Protein AF-A0A4V1T502-F1 (afdb_monomer)

Secondary structure (DSSP, 8-state):
--TTHHHHHH-HHHHHHHHHHHHHHHHHHHHHHHHHHHHHHTS-HHHHHHHHHHHHHHHHHHHHHHHHHHHHHHHT-S-S---S--BTTB-----HHHHHHHHHHHHHHHHHHHHHHHHH------------HHHHHHHHHHHHHHHHHHHHHHHHHHHHHHHHHH-S-HHHHHHHHHHHHHHHHHHHHHHHHHHHH-HHHHHHHHHHHHHHH-

Mean predicted aligned error: 13.51 Å

Sequence (214 aa):
MFEGIAPLLTDPAAWAALITLVIMEVVLGIDNLIFISILSNKLPPEHRQRTRRIGIGLALFMRLGLLATIGWIIGLTVPVFDLGLSGAGWETSFSWRDLILIAGGLFLVWKATKEIHHTVDTTPSTELLEKNKKDVVINNVGAAIFQIILLDLVFSIDSILTAVGMTDHVPIMMVAVVFAVLCMLLAADPLANFIEKNPTVVMLALGFLLMIGT

Solvent-accessible surface area (backbone atoms only — not comparable to full-atom values): 12157 Å² total; per-residue (Å²): 138,73,89,63,52,72,66,45,77,74,35,70,65,51,52,52,50,32,53,50,45,24,52,50,47,38,62,65,41,46,60,55,53,50,51,40,33,58,52,23,64,76,43,61,80,91,47,22,66,57,50,37,53,51,39,54,52,53,41,48,54,49,47,52,50,51,49,51,51,49,45,52,40,61,72,38,72,61,72,78,44,81,80,85,66,82,53,102,88,52,78,73,65,61,34,52,44,58,57,48,50,51,50,50,52,50,48,51,51,51,50,52,51,50,54,50,50,63,69,66,66,64,74,82,83,81,70,88,74,92,78,64,83,63,62,66,50,52,57,50,52,55,51,42,45,52,51,42,48,56,52,40,55,61,52,44,53,57,55,50,53,52,47,56,74,73,46,89,51,55,71,49,53,53,54,19,52,53,52,22,50,52,52,45,62,70,44,46,64,63,50,34,55,48,43,73,75,36,60,69,58,52,54,53,53,54,50,52,50,53,60,74,74,105

Structure (mmCIF, N/CA/C/O backbone):
data_AF-A0A4V1T502-F1
#
_entry.id   AF-A0A4V1T502-F1
#
loop_
_atom_site.group_PDB
_atom_site.id
_atom_site.type_symbol
_atom_site.label_atom_id
_atom_site.label_alt_id
_atom_site.label_comp_id
_atom_site.label_asym_id
_atom_site.label_entity_id
_atom_site.label_seq_id
_atom_site.pdbx_PDB_ins_code
_atom_site.Cartn_x
_atom_site.Cartn_y
_atom_site.Cartn_z
_atom_site.occupancy
_atom_site.B_iso_or_equiv
_atom_site.auth_seq_id
_atom_site.auth_comp_id
_atom_site.auth_asym_id
_atom_site.auth_atom_id
_atom_site.pdbx_PDB_model_num
ATOM 1 N N . MET A 1 1 ? 2.917 -0.353 -23.797 1.00 48.34 1 MET A N 1
ATOM 2 C CA . MET A 1 1 ? 2.698 -0.731 -22.378 1.00 48.34 1 MET A CA 1
ATOM 3 C C . MET A 1 1 ? 2.472 -2.235 -22.187 1.00 48.34 1 MET A C 1
ATOM 5 O O . MET A 1 1 ? 2.992 -2.768 -21.222 1.00 48.34 1 MET A O 1
ATOM 9 N N . PHE A 1 2 ? 1.764 -2.931 -23.093 1.00 51.38 2 PHE A N 1
ATOM 10 C CA . PHE A 1 2 ? 1.444 -4.367 -22.950 1.00 51.38 2 PHE A CA 1
ATOM 11 C C . PHE A 1 2 ? 2.114 -5.303 -23.983 1.00 51.38 2 PHE A C 1
ATOM 13 O O . PHE A 1 2 ? 1.940 -6.514 -23.907 1.00 51.38 2 PHE A O 1
ATOM 20 N N . GLU A 1 3 ? 2.912 -4.785 -24.924 1.00 49.19 3 GLU A N 1
ATOM 21 C CA . GLU A 1 3 ? 3.542 -5.600 -25.987 1.00 49.19 3 GLU A CA 1
ATOM 22 C C . GLU A 1 3 ? 4.751 -6.441 -25.520 1.00 49.19 3 GLU A C 1
ATOM 24 O O . GLU A 1 3 ? 5.278 -7.238 -26.287 1.00 49.19 3 GLU A O 1
ATOM 29 N N . GLY A 1 4 ? 5.167 -6.323 -24.252 1.00 58.00 4 GLY A N 1
ATOM 30 C CA . GLY A 1 4 ? 6.305 -7.055 -23.675 1.00 58.00 4 GLY A CA 1
ATOM 31 C C . GLY A 1 4 ? 5.941 -8.174 -22.693 1.00 58.00 4 GLY A C 1
ATOM 32 O O . GLY A 1 4 ? 6.832 -8.728 -22.065 1.00 58.00 4 GLY A O 1
ATOM 33 N N . ILE A 1 5 ? 4.661 -8.517 -22.509 1.00 63.09 5 ILE A N 1
ATOM 34 C CA . ILE A 1 5 ? 4.264 -9.486 -21.464 1.00 63.09 5 ILE A CA 1
ATOM 35 C C . ILE A 1 5 ? 4.651 -10.920 -21.852 1.00 63.09 5 ILE A C 1
ATOM 37 O O . ILE A 1 5 ? 5.087 -11.693 -21.006 1.00 63.09 5 ILE A O 1
ATOM 41 N N . ALA A 1 6 ? 4.520 -11.275 -23.133 1.00 64.62 6 ALA A N 1
ATOM 42 C CA . ALA A 1 6 ? 4.823 -12.618 -23.626 1.00 64.62 6 ALA A CA 1
ATOM 43 C C . ALA A 1 6 ? 6.269 -13.080 -23.334 1.00 64.62 6 ALA A C 1
ATOM 45 O O . ALA A 1 6 ? 6.414 -14.181 -22.804 1.00 64.62 6 ALA A O 1
ATOM 46 N N . PRO A 1 7 ? 7.327 -12.277 -23.587 1.00 66.69 7 PRO A N 1
ATOM 47 C CA . PRO A 1 7 ? 8.690 -12.672 -23.225 1.00 66.69 7 PRO A CA 1
ATOM 48 C C . PRO A 1 7 ? 8.924 -12.733 -21.706 1.00 66.69 7 PRO A C 1
ATOM 50 O O . PRO A 1 7 ? 9.681 -13.591 -21.253 1.00 66.69 7 PRO A O 1
ATOM 53 N N . LEU A 1 8 ? 8.237 -11.903 -20.907 1.00 66.88 8 LEU A N 1
ATOM 54 C CA . LEU A 1 8 ? 8.342 -11.930 -19.439 1.00 66.88 8 LEU A CA 1
ATOM 55 C C . LEU A 1 8 ? 7.786 -13.221 -18.829 1.00 66.88 8 LEU A C 1
ATOM 57 O O . LEU A 1 8 ? 8.306 -13.703 -17.829 1.00 66.88 8 LEU A O 1
ATOM 61 N N . LEU A 1 9 ? 6.754 -13.815 -19.434 1.00 70.56 9 LEU A N 1
ATOM 62 C CA . LEU A 1 9 ? 6.184 -15.080 -18.955 1.00 70.56 9 LEU A CA 1
ATOM 63 C C . LEU A 1 9 ? 7.151 -16.260 -19.105 1.00 70.56 9 LEU A C 1
ATOM 65 O O . LEU A 1 9 ? 7.036 -17.238 -18.368 1.00 70.56 9 LEU A O 1
ATOM 69 N N . THR A 1 10 ? 8.095 -16.168 -20.040 1.00 78.12 10 THR A N 1
ATOM 70 C CA . THR A 1 10 ? 9.106 -17.199 -20.301 1.00 78.12 10 THR A CA 1
ATOM 71 C C . THR A 1 10 ? 10.440 -16.954 -19.599 1.00 78.12 10 THR A C 1
ATOM 73 O O . THR A 1 10 ? 11.288 -17.841 -19.626 1.00 78.12 10 THR A O 1
ATOM 76 N N . ASP A 1 11 ? 10.634 -15.790 -18.970 1.00 81.62 11 ASP A N 1
ATOM 77 C CA . ASP A 1 11 ? 11.881 -15.427 -18.293 1.00 81.62 11 ASP A CA 1
ATOM 78 C C . ASP A 1 11 ? 11.865 -15.847 -16.806 1.00 81.62 11 ASP A C 1
ATOM 80 O O . ASP A 1 11 ? 11.092 -15.295 -16.016 1.00 81.62 11 ASP A O 1
ATOM 84 N N . PRO A 1 12 ? 12.731 -16.784 -16.371 1.00 84.44 12 PRO A N 1
ATOM 85 C CA . PRO A 1 12 ? 12.841 -17.169 -14.965 1.00 84.44 12 PRO A CA 1
ATOM 86 C C . PRO A 1 12 ? 13.170 -15.999 -14.023 1.00 84.44 12 PRO A C 1
ATOM 88 O O . PRO A 1 12 ? 12.746 -16.014 -12.865 1.00 84.44 12 PRO A O 1
ATOM 91 N N . ALA A 1 13 ? 13.894 -14.978 -14.497 1.00 83.88 13 ALA A N 1
ATOM 92 C CA . ALA A 1 13 ? 14.239 -13.811 -13.687 1.00 83.88 13 ALA A CA 1
ATOM 93 C C . ALA A 1 13 ? 13.008 -12.946 -13.377 1.00 83.88 13 ALA A C 1
ATOM 95 O O . ALA A 1 13 ? 12.857 -12.474 -12.249 1.00 83.88 13 ALA A O 1
ATOM 96 N N . ALA A 1 14 ? 12.081 -12.807 -14.330 1.00 82.75 14 ALA A N 1
ATOM 97 C CA . ALA A 1 14 ? 10.822 -12.093 -14.132 1.00 82.75 14 ALA A CA 1
ATOM 98 C C . ALA A 1 14 ? 9.937 -12.766 -13.068 1.00 82.75 14 ALA A C 1
ATOM 100 O O . ALA A 1 14 ? 9.345 -12.086 -12.230 1.00 82.75 14 ALA A O 1
ATOM 101 N N . TRP A 1 15 ? 9.896 -14.102 -13.042 1.00 86.75 15 TRP A N 1
ATOM 102 C CA . TRP A 1 15 ? 9.184 -14.858 -12.008 1.00 86.75 15 TRP A CA 1
ATOM 103 C C . TRP A 1 15 ? 9.837 -14.729 -10.629 1.00 86.75 15 TRP A C 1
ATOM 105 O O . TRP A 1 15 ? 9.133 -14.560 -9.634 1.00 86.75 15 TRP A O 1
ATOM 115 N N . ALA A 1 16 ? 11.170 -14.761 -10.556 1.00 88.00 16 ALA A N 1
ATOM 116 C CA . ALA A 1 16 ? 11.892 -14.535 -9.305 1.00 88.00 16 ALA A CA 1
ATOM 117 C C . ALA A 1 16 ? 11.652 -13.116 -8.759 1.00 88.00 16 ALA A C 1
ATOM 119 O O . ALA A 1 16 ? 11.376 -12.954 -7.567 1.00 88.00 16 ALA A O 1
ATOM 120 N N . ALA A 1 17 ? 11.684 -12.102 -9.630 1.00 86.44 17 ALA A N 1
ATOM 121 C CA . ALA A 1 17 ? 11.356 -10.724 -9.277 1.00 86.44 17 ALA A CA 1
ATOM 122 C C . ALA A 1 17 ? 9.903 -10.602 -8.799 1.00 86.44 17 ALA A C 1
ATOM 124 O O . ALA A 1 17 ? 9.662 -10.014 -7.750 1.00 86.44 17 ALA A O 1
ATOM 125 N N . LEU A 1 18 ? 8.946 -11.219 -9.502 1.00 89.56 18 LEU A N 1
ATOM 126 C CA . LEU A 1 18 ? 7.537 -11.230 -9.105 1.00 89.56 18 LEU A CA 1
ATOM 127 C C . LEU A 1 18 ? 7.344 -11.832 -7.709 1.00 89.56 18 LEU A C 1
ATOM 129 O O . LEU A 1 18 ? 6.691 -11.225 -6.869 1.00 89.56 18 LEU A O 1
ATOM 133 N N . ILE A 1 19 ? 7.916 -13.011 -7.451 1.00 91.06 19 ILE A N 1
ATOM 134 C CA . ILE A 1 19 ? 7.808 -13.681 -6.148 1.00 91.06 19 ILE A CA 1
ATOM 135 C C . ILE A 1 19 ? 8.424 -12.814 -5.049 1.00 91.06 19 ILE A C 1
ATOM 137 O O . ILE A 1 19 ? 7.809 -12.626 -4.001 1.00 91.06 19 ILE A O 1
ATOM 141 N N . THR A 1 20 ? 9.609 -12.256 -5.295 1.00 90.62 20 THR A N 1
ATOM 142 C CA . THR A 1 20 ? 10.296 -11.382 -4.334 1.00 90.62 20 THR A CA 1
ATOM 143 C C . THR A 1 20 ? 9.464 -10.138 -4.036 1.00 90.62 20 THR A C 1
ATOM 145 O O . THR A 1 20 ? 9.269 -9.800 -2.872 1.00 90.62 20 THR A O 1
ATOM 148 N N . LEU A 1 21 ? 8.898 -9.506 -5.066 1.00 90.75 21 LEU A N 1
ATOM 149 C CA . LEU A 1 21 ? 8.022 -8.347 -4.923 1.00 90.75 21 LEU A CA 1
ATOM 150 C C . LEU A 1 21 ? 6.750 -8.684 -4.156 1.00 90.75 21 LEU A C 1
ATOM 152 O O . LEU A 1 21 ? 6.377 -7.939 -3.263 1.00 90.75 21 LEU A O 1
ATOM 156 N N . VAL A 1 22 ? 6.107 -9.815 -4.451 1.00 91.25 22 VAL A N 1
ATOM 157 C CA . VAL A 1 22 ? 4.928 -10.272 -3.704 1.00 91.25 22 VAL A CA 1
ATOM 158 C C . VAL A 1 22 ? 5.269 -10.463 -2.230 1.00 91.25 22 VAL A C 1
ATOM 160 O O . VAL A 1 22 ? 4.518 -10.011 -1.371 1.00 91.25 22 VAL A O 1
ATOM 163 N N . ILE A 1 23 ? 6.394 -11.113 -1.923 1.00 91.56 23 ILE A N 1
ATOM 164 C CA . ILE A 1 23 ? 6.830 -11.318 -0.539 1.00 91.56 23 ILE A CA 1
ATOM 165 C C . ILE A 1 23 ? 7.079 -9.969 0.139 1.00 91.56 23 ILE A C 1
ATOM 167 O O . ILE A 1 23 ? 6.554 -9.745 1.226 1.00 91.56 23 ILE A O 1
ATOM 171 N N . MET A 1 24 ? 7.822 -9.064 -0.501 1.00 90.50 24 MET A N 1
ATOM 172 C CA . MET A 1 24 ? 8.124 -7.744 0.055 1.00 90.50 24 MET A CA 1
ATOM 173 C C . MET A 1 24 ? 6.863 -6.905 0.265 1.00 90.50 24 MET A C 1
ATOM 175 O O . MET A 1 24 ? 6.684 -6.343 1.338 1.00 90.50 24 MET A O 1
ATOM 179 N N . GLU A 1 25 ? 5.948 -6.878 -0.701 1.00 89.00 25 GLU A N 1
ATOM 180 C CA . GLU A 1 25 ? 4.665 -6.175 -0.591 1.00 89.00 25 GLU A CA 1
ATOM 181 C C . GLU A 1 25 ? 3.775 -6.755 0.509 1.00 89.00 25 GLU A C 1
ATOM 183 O O . GLU A 1 25 ? 3.091 -6.007 1.204 1.00 89.00 25 GLU A O 1
ATOM 188 N N . VAL A 1 26 ? 3.779 -8.077 0.707 1.00 88.56 26 VAL A N 1
ATOM 189 C CA . VAL A 1 26 ? 3.049 -8.701 1.818 1.00 88.56 26 VAL A CA 1
ATOM 190 C C . VAL A 1 26 ? 3.696 -8.342 3.152 1.00 88.56 26 VAL A C 1
ATOM 192 O O . VAL A 1 26 ? 2.979 -7.953 4.067 1.00 88.56 26 VAL A O 1
ATOM 195 N N . VAL A 1 27 ? 5.024 -8.439 3.272 1.00 86.38 27 VAL A N 1
ATOM 196 C CA . VAL A 1 27 ? 5.755 -8.125 4.511 1.00 86.38 27 VAL A CA 1
ATOM 197 C C . VAL A 1 27 ? 5.563 -6.659 4.899 1.00 86.38 27 VAL A C 1
ATOM 199 O O . VAL A 1 27 ? 5.131 -6.387 6.014 1.00 86.38 27 VAL A O 1
ATOM 202 N N . LEU A 1 28 ? 5.796 -5.731 3.968 1.00 83.44 28 LEU A N 1
ATOM 203 C CA . LEU A 1 28 ? 5.593 -4.291 4.170 1.00 83.44 28 LEU A CA 1
ATOM 204 C C . LEU A 1 28 ? 4.100 -3.934 4.309 1.00 83.44 28 LEU A C 1
ATOM 206 O O . LEU A 1 28 ? 3.727 -2.974 4.978 1.00 83.44 28 LEU A O 1
ATOM 210 N N . GLY A 1 29 ? 3.210 -4.717 3.696 1.00 82.62 29 GLY A N 1
ATOM 211 C CA . GLY A 1 29 ? 1.761 -4.529 3.758 1.00 82.62 29 GLY A CA 1
ATOM 212 C C . GLY A 1 29 ? 1.122 -4.942 5.086 1.00 82.62 29 GLY A C 1
ATOM 213 O O . GLY A 1 29 ? 0.005 -4.504 5.380 1.00 82.62 29 GLY A O 1
ATOM 214 N N . ILE A 1 30 ? 1.808 -5.740 5.914 1.00 83.50 30 ILE A N 1
ATOM 215 C CA . ILE A 1 30 ? 1.303 -6.144 7.236 1.00 83.50 30 ILE A CA 1
ATOM 216 C C . ILE A 1 30 ? 1.067 -4.923 8.125 1.00 83.50 30 ILE A C 1
ATOM 218 O O . ILE A 1 30 ? 0.029 -4.863 8.786 1.00 83.50 30 ILE A O 1
ATOM 222 N N . ASP A 1 31 ? 1.958 -3.932 8.098 1.00 80.19 31 ASP A N 1
ATOM 223 C CA . ASP A 1 31 ? 1.820 -2.723 8.916 1.00 80.19 31 ASP A CA 1
ATOM 224 C C . ASP A 1 31 ? 0.534 -1.974 8.566 1.00 80.19 31 ASP A C 1
ATOM 226 O O . ASP A 1 31 ? -0.287 -1.675 9.437 1.00 80.19 31 ASP A O 1
ATOM 230 N N . ASN A 1 32 ? 0.274 -1.792 7.271 1.00 82.62 32 ASN A N 1
ATOM 231 C CA . ASN A 1 32 ? -0.964 -1.199 6.777 1.00 82.62 32 ASN A CA 1
ATOM 232 C C . ASN A 1 32 ? -2.210 -1.988 7.229 1.00 82.62 32 ASN A C 1
ATOM 234 O O . ASN A 1 32 ? -3.201 -1.411 7.686 1.00 82.62 32 ASN A O 1
ATOM 238 N N . LEU A 1 33 ? -2.155 -3.323 7.179 1.00 84.69 33 LEU A N 1
ATOM 239 C CA . LEU A 1 33 ? -3.252 -4.180 7.633 1.00 84.69 33 LEU A CA 1
ATOM 240 C C . LEU A 1 33 ? -3.486 -4.079 9.150 1.00 84.69 33 LEU A C 1
ATOM 242 O O . LEU A 1 33 ? -4.640 -4.122 9.597 1.00 84.69 33 LEU A O 1
ATOM 246 N N . ILE A 1 34 ? -2.423 -3.914 9.944 1.00 85.19 34 ILE A N 1
ATOM 247 C CA . ILE A 1 34 ? -2.507 -3.663 11.386 1.00 85.19 34 ILE A CA 1
ATOM 248 C C . ILE A 1 34 ? -3.235 -2.337 11.642 1.00 85.19 34 ILE A C 1
ATOM 250 O O . ILE A 1 34 ? -4.175 -2.323 12.438 1.00 85.19 34 ILE A O 1
ATOM 254 N N . PHE A 1 35 ? -2.908 -1.254 10.926 1.00 82.75 35 PHE A N 1
ATOM 255 C CA . PHE A 1 35 ? -3.606 0.036 11.069 1.00 82.75 35 PHE A CA 1
ATOM 256 C C . PHE A 1 35 ? -5.081 -0.042 10.707 1.00 82.75 35 PHE A C 1
ATOM 258 O O . PHE A 1 35 ? -5.936 0.397 11.485 1.00 82.75 35 PHE A O 1
ATOM 265 N N . ILE A 1 36 ? -5.395 -0.670 9.575 1.00 85.38 36 ILE A N 1
ATOM 266 C CA . ILE A 1 36 ? -6.778 -0.915 9.159 1.00 85.38 36 ILE A CA 1
ATOM 267 C C . ILE A 1 36 ? -7.526 -1.701 10.239 1.00 85.38 36 ILE A C 1
ATOM 269 O O . ILE A 1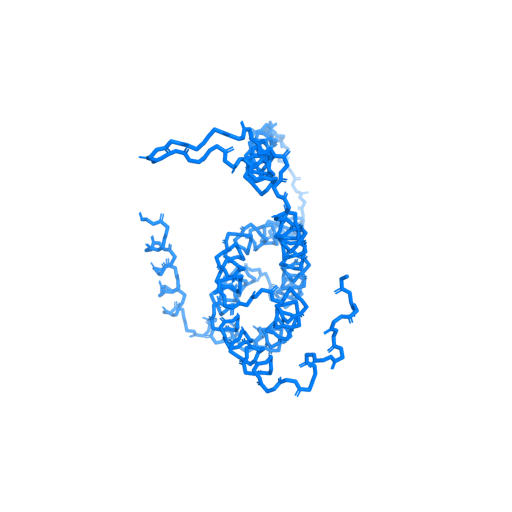 36 ? -8.674 -1.387 10.567 1.00 85.38 36 ILE A O 1
ATOM 273 N N . SER A 1 37 ? -6.884 -2.705 10.834 1.00 83.19 37 SER A N 1
ATOM 274 C CA . SER A 1 37 ? -7.473 -3.530 11.889 1.00 83.19 37 SER A CA 1
ATOM 275 C C . SER A 1 37 ? -7.684 -2.752 13.190 1.00 83.19 37 SER A C 1
ATOM 277 O O . SER A 1 37 ? -8.758 -2.847 13.779 1.00 83.19 37 SER A O 1
ATOM 279 N N . ILE A 1 38 ? -6.725 -1.923 13.610 1.00 81.75 38 ILE A N 1
ATOM 280 C CA . ILE A 1 38 ? -6.843 -1.071 14.803 1.00 81.75 38 ILE A CA 1
ATOM 281 C C . ILE A 1 38 ? -7.989 -0.068 14.638 1.00 81.75 38 ILE A C 1
ATOM 283 O O . ILE A 1 38 ? -8.837 0.048 15.523 1.00 81.75 38 ILE A O 1
ATOM 287 N N . LEU A 1 39 ? -8.037 0.647 13.511 1.00 81.75 39 LEU A N 1
ATOM 288 C CA . LEU A 1 39 ? -9.059 1.662 13.250 1.00 81.75 39 LEU A CA 1
ATOM 289 C C . LEU A 1 39 ? -10.447 1.039 13.089 1.00 81.75 39 LEU A C 1
ATOM 291 O O . LEU A 1 39 ? -11.411 1.522 13.682 1.00 81.75 39 LEU A O 1
ATOM 295 N N . SER A 1 40 ? -10.552 -0.077 12.363 1.00 83.06 40 SER A N 1
ATOM 296 C CA . SER A 1 40 ? -11.827 -0.786 12.219 1.00 83.06 40 SER A CA 1
ATOM 297 C C . SER A 1 40 ? -12.319 -1.387 13.538 1.00 83.06 40 SER A C 1
ATOM 299 O O . SER A 1 40 ? -13.520 -1.352 13.785 1.00 83.06 40 SER A O 1
ATOM 301 N N . ASN A 1 41 ? -11.440 -1.858 14.430 1.00 82.81 41 ASN A N 1
ATOM 302 C CA . ASN A 1 41 ? -11.835 -2.422 15.729 1.00 82.81 41 ASN A CA 1
ATOM 303 C C . ASN A 1 41 ? -12.392 -1.378 16.717 1.00 82.81 41 ASN A C 1
ATOM 305 O O . ASN A 1 41 ? -13.124 -1.743 17.639 1.00 82.81 41 ASN A O 1
ATOM 309 N N . LYS A 1 42 ? -12.131 -0.081 16.498 1.00 77.38 42 LYS A N 1
ATOM 310 C CA . LYS A 1 42 ? -12.764 1.016 17.256 1.00 77.38 42 LYS A CA 1
ATOM 311 C C . LYS A 1 42 ? -14.237 1.235 16.888 1.00 77.38 42 LYS A C 1
ATOM 313 O O . LYS A 1 42 ? -14.946 1.932 17.610 1.00 77.38 42 LYS A O 1
ATOM 318 N N . LEU A 1 43 ? -14.709 0.647 15.787 1.00 78.50 43 LEU A N 1
ATOM 319 C CA . LEU A 1 43 ? -16.099 0.745 15.345 1.00 78.50 43 LEU A CA 1
ATOM 320 C C . LEU A 1 43 ? -16.986 -0.322 16.008 1.00 78.50 43 LEU A C 1
ATOM 322 O O . LEU A 1 43 ? -16.482 -1.361 16.453 1.00 78.50 43 LEU A O 1
ATOM 326 N N . PRO A 1 44 ? -18.318 -0.113 16.040 1.00 77.31 44 PRO A N 1
ATOM 327 C CA . PRO A 1 44 ? -19.260 -1.138 16.478 1.00 77.31 44 PRO A CA 1
ATOM 328 C C . PRO A 1 44 ? -19.071 -2.452 15.698 1.00 77.31 44 PRO A C 1
ATOM 330 O O . PRO A 1 44 ? -18.796 -2.398 14.494 1.00 77.31 44 PRO A O 1
ATOM 333 N N . PRO A 1 45 ? -19.242 -3.625 16.343 1.00 79.25 45 PRO A N 1
ATOM 334 C CA . PRO A 1 45 ? -18.939 -4.941 15.763 1.00 79.25 45 PRO A CA 1
ATOM 335 C C . PRO A 1 45 ? -19.625 -5.190 14.411 1.00 79.25 45 PRO A C 1
ATOM 337 O O . PRO A 1 45 ? -19.035 -5.800 13.523 1.00 79.25 45 PRO A O 1
ATOM 340 N N . GLU A 1 46 ? -20.821 -4.635 14.217 1.00 83.19 46 GLU A N 1
ATOM 341 C CA . GLU A 1 46 ? -21.612 -4.734 12.984 1.00 83.19 46 GLU A CA 1
ATOM 342 C C . GLU A 1 46 ? -20.947 -4.073 11.760 1.00 83.19 46 GLU A C 1
ATOM 344 O O . GLU A 1 46 ? -21.217 -4.454 10.619 1.00 83.19 46 GLU A O 1
ATOM 349 N N . HIS A 1 47 ? -20.063 -3.091 11.972 1.00 81.31 47 HIS A N 1
ATOM 350 C CA . HIS A 1 47 ? -19.433 -2.317 10.899 1.00 81.31 47 HIS A CA 1
ATOM 351 C C . HIS A 1 47 ? -17.969 -2.688 10.647 1.00 81.31 47 HIS A C 1
ATOM 353 O O . HIS A 1 47 ? -17.477 -2.447 9.547 1.00 81.31 47 HIS A O 1
ATOM 359 N N . ARG A 1 48 ? -17.281 -3.323 11.605 1.00 83.00 48 ARG A N 1
ATOM 360 C CA . ARG A 1 48 ? -15.825 -3.573 11.545 1.00 83.00 48 ARG A CA 1
ATOM 361 C C . ARG A 1 48 ? -15.388 -4.277 10.260 1.00 83.00 48 ARG A C 1
ATOM 363 O O . ARG A 1 48 ? -14.511 -3.789 9.551 1.00 83.00 48 ARG A O 1
ATOM 370 N N . GLN A 1 49 ? -16.031 -5.401 9.935 1.00 84.19 49 GLN A N 1
ATOM 371 C CA . GLN A 1 49 ? -15.661 -6.219 8.777 1.00 84.19 49 GLN A CA 1
ATOM 372 C C . GLN A 1 49 ? -15.918 -5.491 7.453 1.00 84.19 49 GLN A C 1
ATOM 374 O O . GLN A 1 49 ? -15.084 -5.537 6.548 1.00 84.19 49 GLN A O 1
ATOM 379 N N . ARG A 1 50 ? -17.054 -4.787 7.339 1.00 84.38 50 ARG A N 1
ATOM 380 C CA . ARG A 1 50 ? -17.375 -3.997 6.142 1.00 84.38 50 ARG A CA 1
ATOM 381 C C . ARG A 1 50 ? -16.385 -2.853 5.968 1.00 84.38 50 ARG A C 1
ATOM 383 O O . ARG A 1 50 ? -15.828 -2.721 4.885 1.00 84.38 50 ARG A O 1
ATOM 390 N N . THR A 1 51 ? -16.108 -2.095 7.028 1.00 83.50 51 THR A N 1
ATOM 391 C CA . THR A 1 51 ? -15.137 -0.996 6.991 1.00 83.50 51 THR A CA 1
ATOM 392 C C . THR A 1 51 ? -13.751 -1.486 6.595 1.00 83.50 51 THR A C 1
ATOM 394 O O . THR A 1 51 ? -13.110 -0.861 5.760 1.00 83.50 51 THR A O 1
ATOM 397 N N . ARG A 1 52 ? -13.301 -2.629 7.123 1.00 84.50 52 ARG A N 1
ATOM 398 C CA . ARG A 1 52 ? -12.002 -3.216 6.777 1.00 84.50 52 ARG A CA 1
ATOM 399 C C . ARG A 1 52 ? -11.915 -3.617 5.308 1.00 84.50 52 ARG A C 1
ATOM 401 O O . ARG A 1 52 ? -10.965 -3.237 4.637 1.00 84.50 52 ARG A O 1
ATOM 408 N N . ARG A 1 53 ? -12.914 -4.332 4.786 1.00 87.00 53 ARG A N 1
ATOM 409 C CA . ARG A 1 53 ? -12.937 -4.737 3.369 1.00 87.00 53 ARG A CA 1
ATOM 410 C C . ARG A 1 53 ? -13.005 -3.537 2.429 1.00 87.00 53 ARG A C 1
ATOM 412 O O . ARG A 1 53 ? -12.304 -3.523 1.424 1.00 87.00 53 ARG A O 1
ATOM 419 N N . ILE A 1 54 ? -13.813 -2.532 2.771 1.00 86.06 54 ILE A N 1
ATOM 420 C CA . ILE 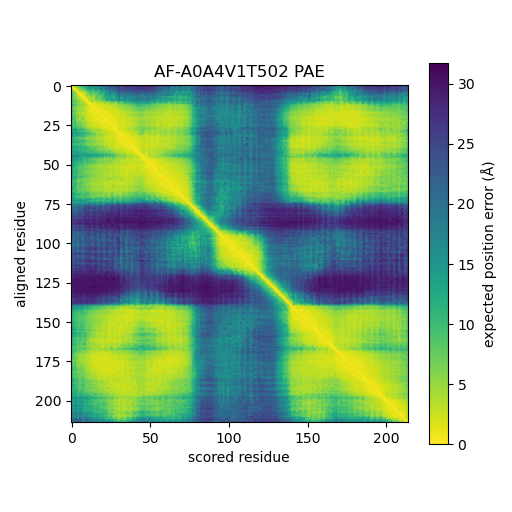A 1 54 ? -13.903 -1.282 2.009 1.00 86.06 54 ILE A CA 1
ATOM 421 C C . ILE A 1 54 ? -12.569 -0.532 2.069 1.00 86.06 54 ILE A C 1
ATOM 423 O O . ILE A 1 54 ? -12.076 -0.111 1.031 1.00 86.06 54 ILE A O 1
ATOM 427 N N . GLY A 1 55 ? -11.958 -0.422 3.250 1.00 84.00 55 GLY A N 1
ATOM 428 C CA . GLY A 1 55 ? -10.657 0.215 3.441 1.00 84.00 55 GLY A CA 1
ATOM 429 C C . GLY A 1 55 ? -9.552 -0.447 2.619 1.00 84.00 55 GLY A C 1
ATOM 430 O O . GLY A 1 55 ? -8.867 0.245 1.880 1.00 84.00 55 GLY A O 1
ATOM 431 N N . ILE A 1 56 ? -9.433 -1.780 2.664 1.00 85.81 56 ILE A N 1
ATOM 432 C CA . ILE A 1 56 ? -8.435 -2.526 1.873 1.00 85.81 56 ILE A CA 1
ATOM 433 C C . ILE A 1 56 ? -8.719 -2.410 0.368 1.00 85.81 56 ILE A C 1
ATOM 435 O O . ILE A 1 56 ? -7.797 -2.254 -0.427 1.00 85.81 56 ILE A O 1
ATOM 439 N N . GLY A 1 57 ? -9.991 -2.457 -0.039 1.00 84.69 57 GLY A N 1
ATOM 440 C CA . GLY A 1 57 ? -10.373 -2.265 -1.438 1.00 84.69 57 GLY A CA 1
ATOM 441 C C . GLY A 1 57 ? -10.016 -0.869 -1.952 1.00 84.69 57 GLY A C 1
ATOM 442 O O . GLY A 1 57 ? -9.425 -0.741 -3.019 1.00 84.69 57 GLY A O 1
ATOM 443 N N . LEU A 1 58 ? -10.320 0.179 -1.184 1.00 81.56 58 LEU A N 1
ATOM 444 C CA . LEU A 1 58 ? -9.952 1.557 -1.524 1.00 81.56 58 LEU A CA 1
ATOM 445 C C . LEU A 1 58 ? -8.430 1.757 -1.523 1.00 81.56 58 LEU A C 1
ATOM 447 O O . LEU A 1 58 ? -7.914 2.403 -2.432 1.00 81.56 58 LEU A O 1
ATOM 451 N N . ALA A 1 59 ? -7.716 1.149 -0.573 1.00 79.69 59 ALA A N 1
ATOM 452 C CA . ALA A 1 59 ? -6.255 1.129 -0.529 1.00 79.69 59 ALA A CA 1
ATOM 453 C C . ALA A 1 59 ? -5.652 0.485 -1.788 1.00 79.69 59 ALA A C 1
ATOM 455 O O . ALA A 1 59 ? -4.723 1.028 -2.378 1.00 79.69 59 ALA A O 1
ATOM 456 N N . LEU A 1 60 ? -6.226 -0.620 -2.285 1.00 82.94 60 LEU A N 1
ATOM 457 C CA . LEU A 1 60 ? -5.802 -1.226 -3.553 1.00 82.94 60 LEU A CA 1
ATOM 458 C C . LEU A 1 60 ? -5.908 -0.241 -4.715 1.00 82.94 60 LEU A C 1
ATOM 460 O O . LEU A 1 60 ? -4.958 -0.081 -5.478 1.00 82.94 60 LEU A O 1
ATOM 464 N N . PHE A 1 61 ? -7.066 0.406 -4.863 1.00 80.50 61 PHE A N 1
ATOM 465 C CA . PHE A 1 61 ? -7.280 1.371 -5.938 1.00 80.50 61 PHE A CA 1
ATOM 466 C C . PHE A 1 61 ? -6.296 2.539 -5.841 1.00 80.50 61 PHE A C 1
ATOM 468 O O . PHE A 1 61 ? -5.748 2.951 -6.862 1.00 80.50 61 PHE A O 1
ATOM 475 N N . MET A 1 62 ? -6.027 3.027 -4.629 1.00 79.31 62 MET A N 1
ATOM 476 C CA . MET A 1 62 ? -5.026 4.066 -4.386 1.00 79.31 62 MET A CA 1
ATOM 477 C C . MET A 1 62 ? -3.618 3.597 -4.756 1.00 79.31 62 MET A C 1
ATOM 479 O O . MET A 1 62 ? -2.943 4.286 -5.517 1.00 79.31 62 MET A O 1
ATOM 483 N N . ARG A 1 63 ? -3.193 2.407 -4.311 1.00 83.94 63 ARG A N 1
ATOM 484 C CA . ARG A 1 63 ? -1.885 1.825 -4.656 1.00 83.94 63 ARG A CA 1
ATOM 485 C C . ARG A 1 63 ? -1.712 1.636 -6.155 1.00 83.94 63 ARG A C 1
ATOM 487 O O . ARG A 1 63 ? -0.688 2.029 -6.700 1.00 83.94 63 ARG A O 1
ATOM 494 N N . LEU A 1 64 ? -2.713 1.082 -6.840 1.00 79.62 64 LEU A N 1
ATOM 495 C CA . LEU A 1 64 ? -2.671 0.913 -8.293 1.00 79.62 64 LEU A CA 1
ATOM 496 C C . LEU A 1 64 ? -2.667 2.260 -9.021 1.00 79.62 64 LEU A C 1
ATOM 498 O O . LEU A 1 64 ? -1.955 2.407 -10.009 1.00 79.62 64 LEU A O 1
ATOM 502 N N . GLY A 1 65 ? -3.409 3.253 -8.526 1.00 77.94 65 GLY A N 1
ATOM 503 C CA . GLY A 1 65 ? -3.391 4.616 -9.056 1.00 77.94 65 GLY A CA 1
ATOM 504 C C . GLY A 1 65 ? -2.026 5.289 -8.898 1.00 77.94 65 GLY A C 1
ATOM 505 O O . GLY A 1 65 ? -1.503 5.854 -9.860 1.00 77.94 65 GLY A O 1
ATOM 506 N N . LEU A 1 66 ? -1.411 5.184 -7.717 1.00 76.75 66 LEU A N 1
ATOM 507 C CA . LEU A 1 66 ? -0.058 5.676 -7.452 1.00 76.75 66 LEU A CA 1
ATOM 508 C C . LEU A 1 66 ? 0.975 4.961 -8.322 1.00 76.75 66 LEU A C 1
ATOM 510 O O . LEU A 1 66 ? 1.782 5.622 -8.968 1.00 76.75 66 LEU A O 1
ATOM 514 N N . LEU A 1 67 ? 0.912 3.632 -8.405 1.00 81.00 67 LEU A N 1
ATOM 515 C CA . LEU A 1 67 ? 1.818 2.829 -9.221 1.00 81.00 67 LEU A CA 1
ATOM 516 C C . LEU A 1 67 ? 1.659 3.129 -10.715 1.00 81.00 67 LEU A C 1
ATOM 518 O O . LEU A 1 67 ? 2.655 3.229 -11.419 1.00 81.00 67 LEU A O 1
ATOM 522 N N . ALA A 1 68 ? 0.434 3.319 -11.209 1.00 70.19 68 ALA A N 1
ATOM 523 C CA . ALA A 1 68 ? 0.192 3.726 -12.590 1.00 70.19 68 ALA A CA 1
ATOM 524 C C . ALA A 1 68 ? 0.730 5.137 -12.864 1.00 70.19 68 ALA A C 1
ATOM 526 O O . ALA A 1 68 ? 1.338 5.368 -13.908 1.00 70.19 68 ALA A O 1
ATOM 527 N N . THR A 1 69 ? 0.563 6.062 -11.914 1.00 69.94 69 THR A N 1
ATOM 528 C CA . THR A 1 69 ? 1.117 7.422 -12.000 1.00 69.94 69 THR A CA 1
ATOM 529 C C . THR A 1 69 ? 2.643 7.376 -12.042 1.00 69.94 69 THR A C 1
ATOM 531 O O . THR A 1 69 ? 3.255 7.982 -12.915 1.00 69.94 69 THR A O 1
ATOM 534 N N . ILE A 1 70 ? 3.266 6.592 -11.162 1.00 71.44 70 ILE A N 1
ATOM 535 C CA . ILE A 1 70 ? 4.719 6.423 -11.093 1.00 71.44 70 ILE A CA 1
ATOM 536 C C . ILE A 1 70 ? 5.250 5.693 -12.330 1.00 71.44 70 ILE A C 1
ATOM 538 O O . ILE A 1 70 ? 6.219 6.141 -12.927 1.00 71.44 70 ILE A O 1
ATOM 542 N N . GLY A 1 71 ? 4.593 4.628 -12.785 1.00 66.56 71 GLY A N 1
ATOM 543 C CA . GLY A 1 71 ? 4.954 3.915 -14.009 1.00 66.56 71 GLY A CA 1
ATOM 544 C C . GLY A 1 71 ? 4.840 4.792 -15.257 1.00 66.56 71 GLY A C 1
ATOM 545 O O . GLY A 1 71 ? 5.672 4.697 -16.158 1.00 66.56 71 GLY A O 1
ATOM 546 N N . TRP A 1 72 ? 3.859 5.699 -15.297 1.00 64.75 72 TRP A N 1
ATOM 547 C CA . TRP A 1 72 ? 3.760 6.705 -16.351 1.00 64.75 72 TRP A CA 1
ATOM 548 C C . TRP A 1 72 ? 4.906 7.725 -16.269 1.00 64.75 72 TRP A C 1
ATOM 550 O O . TRP A 1 72 ? 5.527 8.016 -17.290 1.00 64.75 72 TRP A O 1
ATOM 560 N N . ILE A 1 73 ? 5.250 8.194 -15.064 1.00 61.25 73 ILE A N 1
ATOM 561 C CA . ILE A 1 73 ? 6.384 9.100 -14.810 1.00 61.25 73 ILE A CA 1
ATOM 562 C C . ILE A 1 73 ? 7.730 8.457 -15.189 1.00 61.25 73 ILE A C 1
ATOM 564 O O . ILE A 1 73 ? 8.567 9.105 -15.811 1.00 61.25 73 ILE A O 1
ATOM 568 N N . ILE A 1 74 ? 7.947 7.184 -14.857 1.00 60.94 74 ILE A N 1
ATOM 569 C CA . ILE A 1 74 ? 9.174 6.441 -15.191 1.00 60.94 74 ILE A CA 1
ATOM 570 C C . ILE A 1 74 ? 9.266 6.189 -16.704 1.00 60.94 74 ILE A C 1
ATOM 572 O O . ILE A 1 74 ? 10.354 6.229 -17.276 1.00 60.94 74 ILE A O 1
ATOM 576 N N . GLY A 1 75 ? 8.133 6.007 -17.387 1.00 57.31 75 GLY A N 1
ATOM 577 C CA . GLY A 1 75 ? 8.083 5.935 -18.851 1.00 57.31 75 GLY A CA 1
ATOM 578 C C . GLY A 1 75 ? 8.427 7.255 -19.559 1.00 57.31 75 GLY A C 1
ATOM 579 O O . GLY A 1 75 ? 8.744 7.245 -20.745 1.00 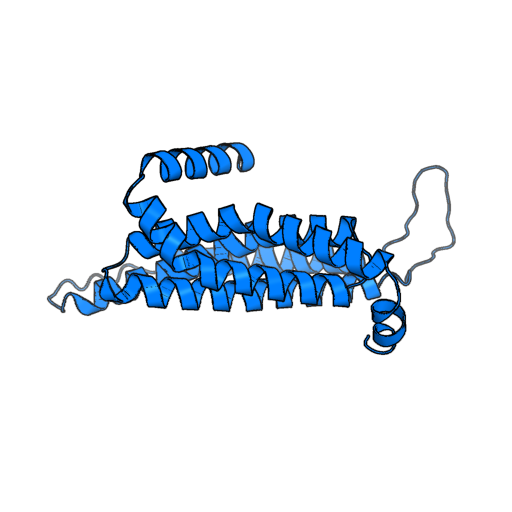57.31 75 GLY A O 1
ATOM 580 N N . LEU A 1 76 ? 8.405 8.383 -18.841 1.00 52.41 76 LEU A N 1
ATOM 581 C CA . LEU A 1 76 ? 8.790 9.718 -19.320 1.00 52.41 76 LEU A CA 1
ATOM 582 C C . LEU A 1 76 ? 10.290 10.017 -19.115 1.00 52.41 76 LEU A C 1
ATOM 584 O O . LEU A 1 76 ? 10.701 11.173 -19.161 1.00 52.41 76 LEU A O 1
ATOM 588 N N . THR A 1 77 ? 11.128 8.989 -18.945 1.00 52.00 77 THR A N 1
ATOM 589 C CA . THR A 1 77 ? 12.603 9.079 -18.861 1.00 52.00 77 THR A CA 1
ATOM 590 C C . THR A 1 77 ? 13.295 9.494 -20.168 1.00 52.00 77 THR A C 1
ATOM 592 O O . THR A 1 77 ? 14.521 9.462 -20.250 1.00 52.00 77 THR A O 1
ATOM 595 N N . VAL A 1 78 ? 12.546 9.947 -21.181 1.00 46.50 78 VAL A N 1
ATOM 596 C CA . VAL A 1 78 ? 13.125 10.637 -22.339 1.00 46.50 78 VAL A CA 1
ATOM 597 C C . VAL A 1 78 ? 13.531 12.053 -21.894 1.00 46.50 78 VAL A C 1
ATOM 599 O O . VAL A 1 78 ? 12.656 12.828 -21.494 1.00 46.50 78 VAL A O 1
ATOM 602 N N . PRO A 1 79 ? 14.829 12.415 -21.927 1.00 44.25 79 PRO A N 1
ATOM 603 C CA . PRO A 1 79 ? 15.278 13.752 -21.551 1.00 44.25 79 PRO A CA 1
ATOM 604 C C . PRO A 1 79 ? 14.680 14.768 -22.527 1.00 44.25 79 PRO A C 1
ATOM 606 O O . PRO A 1 79 ? 14.749 14.574 -23.738 1.00 44.25 79 PRO A O 1
ATOM 609 N N . VAL A 1 80 ? 14.066 15.841 -22.020 1.00 47.06 80 VAL A N 1
ATOM 610 C CA . VAL A 1 80 ? 13.440 16.866 -22.883 1.00 47.06 80 VAL A CA 1
ATOM 611 C C . VAL A 1 80 ? 14.182 18.184 -22.944 1.00 47.06 80 VAL A C 1
ATOM 613 O O . VAL A 1 80 ? 13.964 18.962 -23.868 1.00 47.06 80 VAL A O 1
ATOM 616 N N . PHE A 1 81 ? 15.164 18.371 -22.073 1.00 45.41 81 PHE A N 1
ATOM 617 C CA . PHE A 1 81 ? 16.187 19.384 -22.261 1.00 45.41 81 PHE A CA 1
ATOM 618 C C . PHE A 1 81 ? 17.563 18.732 -22.212 1.00 45.41 81 PHE A C 1
ATOM 620 O O . PHE A 1 81 ? 18.018 18.301 -21.158 1.00 45.41 81 PHE A O 1
ATOM 627 N N . ASP A 1 82 ? 18.218 18.693 -23.369 1.00 44.00 82 ASP A N 1
ATOM 628 C CA . ASP A 1 82 ? 19.669 18.621 -23.464 1.00 44.00 82 ASP A CA 1
ATOM 629 C C . ASP A 1 82 ? 20.137 20.002 -23.937 1.00 44.00 82 ASP A C 1
ATOM 631 O O . ASP A 1 82 ? 20.008 20.358 -25.108 1.00 44.00 82 ASP A O 1
ATOM 635 N N . LEU A 1 83 ? 20.577 20.842 -22.997 1.00 48.31 83 LEU A N 1
ATOM 636 C CA . LEU A 1 83 ? 21.147 22.155 -23.317 1.00 48.31 83 LEU A CA 1
ATOM 637 C C . LEU A 1 83 ? 22.620 22.057 -23.754 1.00 48.31 83 LEU A C 1
ATOM 639 O O . LEU A 1 83 ? 23.255 23.094 -23.935 1.00 48.31 83 LEU A O 1
ATOM 643 N N . GLY A 1 84 ? 23.180 20.851 -23.935 1.00 49.28 84 GLY A N 1
ATOM 644 C CA . GLY A 1 84 ? 24.525 20.642 -24.480 1.00 49.28 84 GLY A CA 1
ATOM 645 C C . GLY A 1 84 ? 25.661 21.257 -23.653 1.00 49.28 84 GLY A C 1
ATOM 646 O O . GLY A 1 84 ? 26.774 21.413 -24.151 1.00 49.28 84 GLY A O 1
ATOM 647 N N . LEU A 1 85 ? 25.396 21.641 -22.402 1.00 56.41 85 LEU A N 1
ATOM 648 C CA . LEU A 1 85 ? 26.359 22.259 -21.494 1.00 56.41 85 LEU A CA 1
ATOM 649 C C . LEU A 1 85 ? 26.664 21.291 -20.350 1.00 56.41 85 LEU A C 1
ATOM 651 O O . LEU A 1 85 ? 26.001 21.302 -19.318 1.00 56.41 85 LEU A O 1
ATOM 655 N N . SER A 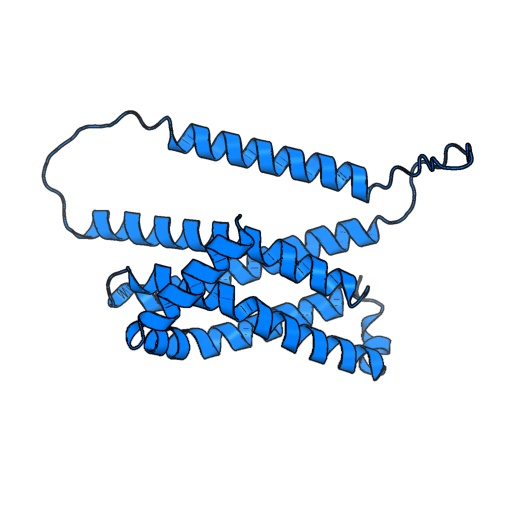1 86 ? 27.687 20.456 -20.541 1.00 50.06 86 SER A N 1
ATOM 656 C CA . SER A 1 86 ? 28.251 19.591 -19.502 1.00 50.06 86 SER A CA 1
ATOM 657 C C . SER A 1 86 ? 29.496 20.243 -18.887 1.00 50.06 86 SER A C 1
ATOM 659 O O . SER A 1 86 ? 30.499 20.442 -19.577 1.00 50.06 86 SER A O 1
ATOM 661 N N . GLY A 1 87 ? 29.451 20.555 -17.590 1.00 50.38 87 GLY A N 1
ATOM 662 C CA . GLY A 1 87 ? 30.595 20.988 -16.782 1.00 50.38 87 GLY A CA 1
ATOM 663 C C . GLY A 1 87 ? 30.713 20.142 -15.510 1.00 50.38 87 GLY A C 1
ATOM 664 O O . GLY A 1 87 ? 29.703 19.677 -14.992 1.00 50.38 87 GLY A O 1
ATOM 665 N N . ALA A 1 88 ? 31.947 19.938 -15.032 1.00 50.97 88 ALA A N 1
ATOM 666 C CA . ALA A 1 88 ? 32.407 18.943 -14.046 1.00 50.97 88 ALA A CA 1
ATOM 667 C C . ALA A 1 88 ? 31.722 18.941 -12.652 1.00 50.97 88 ALA A C 1
ATOM 669 O O . ALA A 1 88 ? 32.373 19.151 -11.630 1.00 50.97 88 ALA A O 1
ATOM 670 N N . GLY A 1 89 ? 30.418 18.666 -12.600 1.00 54.47 89 GLY A N 1
ATOM 671 C CA . GLY A 1 89 ? 29.646 18.492 -11.365 1.00 54.47 89 GLY A CA 1
ATOM 672 C C . GLY A 1 89 ? 28.190 18.958 -11.423 1.00 54.47 89 GLY A C 1
ATOM 673 O O . GLY A 1 89 ? 27.496 18.834 -10.421 1.00 54.47 89 GLY A O 1
ATOM 674 N N . TRP A 1 90 ? 27.722 19.491 -12.557 1.00 46.19 90 TRP A N 1
ATOM 675 C CA . TRP A 1 90 ? 26.338 19.939 -12.720 1.00 46.19 90 TRP A CA 1
ATOM 676 C C . TRP A 1 90 ? 25.816 19.485 -14.083 1.00 46.19 90 TRP A C 1
ATOM 678 O O . TRP A 1 90 ? 26.146 20.078 -15.109 1.00 46.19 90 TRP A O 1
ATOM 688 N N . GLU A 1 91 ? 25.009 18.426 -14.091 1.00 48.34 91 GLU A N 1
ATOM 689 C CA . GLU A 1 91 ? 24.176 18.082 -15.241 1.00 48.34 91 GLU A CA 1
ATOM 690 C C . GLU A 1 91 ? 22.829 18.792 -15.084 1.00 48.34 91 GLU A C 1
ATOM 692 O O . GLU A 1 91 ? 22.054 18.501 -14.177 1.00 48.34 91 GLU A O 1
ATOM 697 N N . THR A 1 92 ? 22.530 19.739 -15.971 1.00 48.88 92 THR A N 1
ATOM 698 C CA . THR A 1 92 ? 21.201 20.353 -16.117 1.00 48.88 92 THR A CA 1
ATOM 699 C C . THR A 1 92 ? 20.256 19.438 -16.906 1.00 48.88 92 THR A C 1
ATOM 701 O O . THR A 1 92 ? 19.528 19.894 -17.786 1.00 48.88 92 THR A O 1
ATOM 704 N N . SER A 1 93 ? 20.241 18.135 -16.603 1.00 50.22 93 SER A N 1
ATOM 705 C CA . SER A 1 93 ? 19.255 17.203 -17.156 1.00 50.22 93 SER A CA 1
ATOM 706 C C . SER A 1 93 ? 17.970 17.291 -16.330 1.00 50.22 93 SER A C 1
ATOM 708 O O . SER A 1 93 ? 17.689 16.487 -15.448 1.00 50.22 93 SER A O 1
ATOM 710 N N . PHE A 1 94 ? 17.171 18.329 -16.586 1.00 52.53 94 PHE A N 1
ATOM 711 C CA . PHE A 1 94 ? 15.846 18.424 -15.977 1.00 52.53 94 PHE A CA 1
ATOM 712 C C . PHE A 1 94 ? 14.938 17.396 -16.658 1.00 52.53 94 PHE A C 1
ATOM 714 O O . PHE A 1 94 ? 14.446 17.608 -17.770 1.00 52.53 94 PHE A O 1
ATOM 721 N N . SER A 1 95 ? 14.769 16.240 -16.018 1.00 58.84 95 SER A N 1
ATOM 722 C CA . SER A 1 95 ? 13.877 15.204 -16.520 1.00 58.84 95 SER A CA 1
ATOM 723 C C . SER A 1 95 ? 12.427 15.631 -16.304 1.00 58.84 95 SER A C 1
ATOM 725 O O . SER A 1 95 ? 12.095 16.303 -15.322 1.00 58.84 95 SER A O 1
ATOM 727 N N . TRP A 1 96 ? 11.518 15.189 -17.176 1.00 53.75 96 TRP A N 1
ATOM 728 C CA . TRP A 1 96 ? 10.081 15.315 -16.914 1.00 53.75 96 TRP A CA 1
ATOM 729 C C . TRP A 1 96 ? 9.686 14.693 -15.576 1.00 53.75 96 TRP A C 1
ATOM 731 O O . TRP A 1 96 ? 8.754 15.181 -14.941 1.00 53.75 96 TRP A O 1
ATOM 741 N N . ARG A 1 97 ? 10.428 13.677 -15.113 1.00 52.28 97 ARG A N 1
ATOM 742 C CA . ARG A 1 97 ? 10.299 13.117 -13.766 1.00 52.28 97 ARG A CA 1
ATOM 743 C C . ARG A 1 97 ? 10.396 14.198 -12.695 1.00 52.28 97 ARG A C 1
ATOM 745 O O . ARG A 1 97 ? 9.539 14.257 -11.823 1.00 52.28 97 ARG A O 1
ATOM 752 N N . ASP A 1 98 ? 11.403 15.058 -12.772 1.00 58.91 98 ASP A N 1
ATOM 753 C CA . ASP A 1 98 ? 11.694 16.030 -11.719 1.00 58.91 98 ASP A CA 1
ATOM 754 C C . ASP A 1 98 ? 10.671 17.179 -11.752 1.00 58.91 98 ASP A C 1
ATOM 756 O O . ASP A 1 98 ? 10.179 17.621 -10.717 1.00 58.91 98 ASP A O 1
ATOM 760 N N . LEU A 1 99 ? 10.238 17.578 -12.952 1.00 64.00 99 LEU A N 1
ATOM 761 C CA . LEU A 1 99 ? 9.193 18.585 -13.166 1.00 64.00 99 LEU A CA 1
ATOM 762 C C . LEU A 1 99 ? 7.810 18.103 -12.686 1.00 64.00 99 LEU A C 1
ATOM 764 O O . LEU A 1 99 ? 7.073 18.858 -12.049 1.00 64.00 99 LEU A O 1
ATOM 768 N N . ILE A 1 100 ? 7.475 16.833 -12.934 1.00 56.25 100 ILE A N 1
ATOM 769 C CA . ILE A 1 100 ? 6.220 16.216 -12.486 1.00 56.25 100 ILE A CA 1
ATOM 770 C C . ILE A 1 100 ? 6.256 15.901 -10.987 1.00 56.25 100 ILE A C 1
ATOM 772 O O . ILE A 1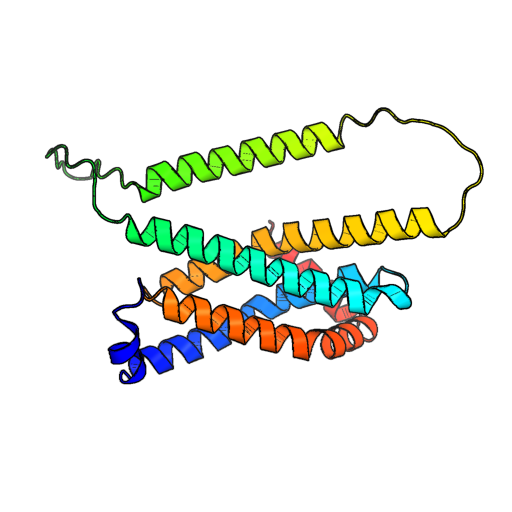 100 ? 5.240 16.087 -10.328 1.00 56.25 100 ILE A O 1
ATOM 776 N N . LEU A 1 101 ? 7.391 15.484 -10.416 1.00 56.56 101 LEU A N 1
ATOM 777 C CA . LEU A 1 101 ? 7.531 15.297 -8.966 1.00 56.56 101 LEU A CA 1
ATOM 778 C C . LEU A 1 101 ? 7.363 16.618 -8.213 1.00 56.56 101 LEU A C 1
ATOM 780 O O . LEU A 1 101 ? 6.668 16.659 -7.201 1.00 56.56 101 LEU A O 1
ATOM 784 N N . ILE A 1 102 ? 7.928 17.711 -8.731 1.00 67.38 102 ILE A N 1
ATOM 785 C CA . ILE A 1 102 ? 7.745 19.048 -8.157 1.00 67.38 102 ILE A CA 1
ATOM 786 C C . ILE A 1 102 ? 6.282 19.487 -8.288 1.00 67.38 102 ILE A C 1
ATOM 788 O O . ILE A 1 102 ? 5.682 19.898 -7.296 1.00 67.38 102 ILE A O 1
ATOM 792 N N . ALA A 1 103 ? 5.671 19.355 -9.470 1.00 64.25 103 ALA A N 1
ATOM 793 C CA . ALA A 1 103 ? 4.274 19.737 -9.689 1.00 64.25 103 ALA A CA 1
ATOM 794 C C . ALA A 1 103 ? 3.284 18.872 -8.887 1.00 64.25 103 ALA A C 1
ATOM 796 O O . ALA A 1 103 ? 2.333 19.392 -8.307 1.00 64.25 103 ALA A O 1
ATOM 797 N N . GLY A 1 104 ? 3.520 17.562 -8.816 1.00 54.59 104 GLY A N 1
ATOM 798 C CA . GLY A 1 104 ? 2.741 16.604 -8.037 1.00 54.59 104 GLY A CA 1
ATOM 799 C C . GLY A 1 104 ? 2.895 16.828 -6.535 1.00 54.59 104 GLY A C 1
ATOM 800 O O . GLY A 1 104 ? 1.896 16.853 -5.822 1.00 54.59 104 GLY A O 1
ATOM 801 N N . GLY A 1 105 ? 4.117 17.089 -6.061 1.00 55.88 105 GLY A N 1
ATOM 802 C CA . GLY A 1 105 ? 4.389 17.491 -4.681 1.00 55.88 105 GLY A CA 1
ATOM 803 C C . GLY A 1 105 ? 3.667 18.788 -4.309 1.00 55.88 105 GLY A C 1
ATOM 804 O O . GLY A 1 105 ? 2.969 18.833 -3.299 1.00 55.88 105 GLY A O 1
ATOM 805 N N . LEU A 1 106 ? 3.731 19.814 -5.162 1.00 64.38 106 LEU A N 1
ATOM 806 C CA . LEU A 1 106 ? 2.990 21.071 -4.989 1.00 64.38 106 LEU A CA 1
ATOM 807 C C . LEU A 1 106 ? 1.470 20.873 -5.021 1.00 64.38 106 LEU A C 1
ATOM 809 O O . LEU A 1 106 ? 0.761 21.486 -4.225 1.00 64.38 106 LEU A O 1
ATOM 813 N N . PHE A 1 107 ? 0.958 20.007 -5.897 1.00 63.59 107 PHE A N 1
ATOM 814 C CA . PHE A 1 107 ? -0.464 19.674 -5.957 1.00 63.59 107 PHE A CA 1
ATOM 815 C C . PHE A 1 107 ? -0.936 18.960 -4.685 1.00 63.59 107 PHE A C 1
ATOM 817 O O . PHE A 1 107 ? -1.989 19.308 -4.149 1.00 63.59 107 PHE A O 1
ATOM 824 N N . LEU A 1 108 ? -0.156 18.004 -4.170 1.00 54.34 108 LEU A N 1
ATOM 825 C CA . LEU A 1 108 ? -0.459 17.302 -2.922 1.00 54.34 108 LEU A CA 1
ATOM 826 C C . LEU A 1 108 ? -0.412 18.247 -1.721 1.00 54.34 108 LEU A C 1
ATOM 828 O O . LEU A 1 108 ? -1.330 18.214 -0.905 1.00 54.34 108 LEU A O 1
ATOM 832 N N . VAL A 1 109 ? 0.588 19.130 -1.648 1.00 61.59 109 VAL A N 1
ATOM 833 C CA . VAL A 1 109 ? 0.682 20.163 -0.605 1.00 61.59 109 VAL A CA 1
ATOM 834 C C . VAL A 1 109 ? -0.512 21.110 -0.683 1.00 61.59 109 VAL A C 1
ATOM 836 O O . VAL A 1 109 ? -1.201 21.290 0.314 1.00 61.59 109 VAL A O 1
ATOM 839 N N . TRP A 1 110 ? -0.832 21.651 -1.861 1.00 74.12 110 TRP A N 1
ATOM 840 C CA . TRP A 1 110 ? -1.981 22.541 -2.044 1.00 74.12 110 TRP A CA 1
ATOM 841 C C . TRP A 1 110 ? -3.301 21.874 -1.653 1.00 74.12 110 TRP A C 1
ATOM 843 O O . TRP A 1 110 ? -4.110 22.462 -0.933 1.00 74.12 110 TRP A O 1
ATOM 853 N N . LYS A 1 111 ? -3.518 20.632 -2.097 1.00 53.56 111 LYS A N 1
ATOM 854 C CA . LYS A 1 111 ? -4.729 19.875 -1.782 1.00 53.56 111 LYS A CA 1
ATOM 855 C C . LYS A 1 111 ? -4.810 19.568 -0.286 1.00 53.56 111 LYS A C 1
ATOM 857 O O . LYS A 1 111 ? -5.870 19.765 0.294 1.00 53.56 111 LYS A O 1
ATOM 862 N N . ALA A 1 112 ? -3.709 19.156 0.346 1.00 52.31 112 ALA A N 1
ATOM 863 C CA . ALA A 1 112 ? -3.644 18.923 1.787 1.00 52.31 112 ALA A CA 1
ATOM 864 C C . ALA A 1 112 ? -3.921 20.210 2.580 1.00 52.31 112 ALA A C 1
ATOM 866 O O . ALA A 1 112 ? -4.720 20.192 3.510 1.00 52.31 112 ALA A O 1
ATOM 867 N N . THR A 1 113 ? -3.344 21.347 2.176 1.00 69.50 113 THR A N 1
ATOM 868 C CA . THR A 1 113 ? -3.616 22.653 2.792 1.00 69.50 113 THR A CA 1
ATOM 869 C C . THR A 1 113 ? -5.079 23.058 2.634 1.00 69.50 113 THR A C 1
ATOM 871 O O . THR A 1 113 ? -5.688 23.513 3.598 1.00 69.50 113 THR A O 1
ATOM 874 N N . LYS A 1 114 ? -5.670 22.866 1.450 1.00 62.53 114 LYS A N 1
ATOM 875 C CA . LYS A 1 114 ? -7.081 23.178 1.196 1.00 62.53 114 LYS A CA 1
ATOM 876 C C . LYS A 1 114 ? -8.020 22.282 2.005 1.00 62.53 114 LYS A C 1
ATOM 878 O O . LYS A 1 114 ? -8.986 22.791 2.561 1.00 62.53 114 LYS A O 1
ATOM 883 N N . GLU A 1 115 ? -7.725 20.989 2.104 1.00 56.75 115 GLU A N 1
ATOM 884 C CA . GLU A 1 115 ? -8.511 20.027 2.887 1.00 56.75 115 GLU A CA 1
ATOM 885 C C . GLU A 1 115 ? -8.438 20.340 4.390 1.00 56.75 115 GLU A C 1
ATOM 887 O O . GLU A 1 115 ? -9.458 20.330 5.078 1.00 56.75 115 GLU A O 1
ATOM 892 N N . ILE A 1 116 ? -7.249 20.706 4.891 1.00 62.66 116 ILE A N 1
ATOM 893 C CA . ILE A 1 116 ? -7.059 21.192 6.265 1.00 62.66 116 ILE A CA 1
ATOM 894 C C . ILE A 1 116 ? -7.863 22.476 6.484 1.00 62.66 116 ILE A C 1
ATOM 896 O O . ILE A 1 116 ? -8.593 22.563 7.462 1.00 62.66 116 ILE A O 1
ATOM 900 N N . HIS A 1 117 ? -7.799 23.447 5.570 1.00 64.31 117 HIS A N 1
ATOM 901 C CA . HIS A 1 117 ? -8.546 24.702 5.693 1.00 64.31 117 HIS A CA 1
ATOM 902 C C . HIS A 1 117 ? -10.065 24.472 5.685 1.00 64.31 117 HIS A C 1
ATOM 904 O O . HIS A 1 117 ? -10.775 25.030 6.511 1.00 64.31 117 HIS A O 1
ATOM 910 N N . HIS A 1 118 ? -10.564 23.565 4.840 1.00 53.66 118 HIS A N 1
ATOM 911 C CA . HIS A 1 118 ? -11.982 23.191 4.809 1.00 53.66 118 HIS A CA 1
ATOM 912 C C . HIS A 1 118 ? -12.439 22.421 6.058 1.00 53.66 118 HIS A C 1
ATOM 914 O O . HIS A 1 118 ? -13.592 22.537 6.462 1.00 53.66 118 HIS A O 1
ATOM 920 N N . THR A 1 119 ? -11.539 21.662 6.689 1.00 52.72 119 THR A N 1
ATOM 921 C CA . THR A 1 119 ? -11.802 20.971 7.964 1.00 52.72 119 THR A CA 1
ATOM 922 C C . THR A 1 119 ? -11.732 21.931 9.161 1.00 52.72 119 THR A C 1
ATOM 924 O O . THR A 1 119 ? -12.326 21.667 10.202 1.00 52.72 119 THR A O 1
ATOM 927 N N . VAL A 1 120 ? -11.021 23.053 9.019 1.00 52.16 120 VAL A N 1
ATOM 928 C CA . VAL A 1 120 ? -10.827 24.076 10.061 1.00 52.16 120 VAL A CA 1
ATOM 929 C C . VAL A 1 120 ? -11.887 25.191 9.990 1.00 52.16 120 VAL A C 1
ATOM 931 O O . VAL A 1 120 ? -12.199 25.779 11.021 1.00 52.16 120 VAL A O 1
ATOM 934 N N . ASP A 1 121 ? -12.518 25.414 8.831 1.00 45.31 121 ASP A N 1
ATOM 935 C CA . ASP A 1 121 ? -13.581 26.418 8.620 1.00 45.31 121 ASP A CA 1
ATOM 936 C C . ASP A 1 121 ? -15.016 25.935 8.930 1.00 45.31 121 ASP A C 1
ATOM 938 O O . ASP A 1 121 ? -16.001 26.580 8.554 1.00 45.31 121 ASP A O 1
ATOM 942 N N . THR A 1 122 ? -15.195 24.840 9.674 1.00 39.66 122 THR A N 1
ATOM 943 C CA . THR A 1 122 ? -16.507 24.566 10.279 1.00 39.66 122 THR A CA 1
ATOM 944 C C . THR A 1 122 ? -16.722 25.486 11.478 1.00 39.66 122 THR A C 1
ATOM 946 O O . THR A 1 122 ? -16.264 25.217 12.590 1.00 39.66 122 THR A O 1
ATOM 949 N N . THR A 1 123 ? -17.470 26.568 11.257 1.00 36.62 123 THR A N 1
ATOM 950 C CA . THR A 1 123 ? -18.206 27.257 12.323 1.00 36.62 123 THR A CA 1
ATOM 951 C C . THR A 1 123 ? -19.040 26.229 13.103 1.00 36.62 123 THR A C 1
ATOM 953 O O . THR A 1 123 ? -19.673 25.363 12.493 1.00 36.62 123 THR A O 1
ATOM 956 N N . PRO A 1 124 ? -19.057 26.277 14.448 1.00 40.88 124 PRO A N 1
ATOM 957 C CA . PRO A 1 124 ? -19.809 25.325 15.244 1.00 40.88 124 PRO A CA 1
ATOM 958 C C . PRO A 1 124 ? -21.291 25.676 15.127 1.00 40.88 124 PRO A C 1
ATOM 960 O O . PRO A 1 124 ? -21.787 26.557 15.832 1.00 40.88 124 PRO A O 1
ATOM 963 N N . SER A 1 125 ? -22.026 24.989 14.254 1.00 32.50 125 SER A N 1
ATOM 964 C CA . SER A 1 125 ? -23.483 24.965 14.347 1.00 32.50 125 SER A CA 1
ATOM 965 C C . SER A 1 125 ? -23.852 24.176 15.600 1.00 32.50 125 SER A C 1
ATOM 967 O O . SER A 1 125 ? -24.031 22.958 15.593 1.00 32.50 125 SER A O 1
ATOM 969 N N . THR A 1 126 ? -23.887 24.914 16.703 1.00 36.94 126 THR A N 1
ATOM 970 C CA . THR A 1 126 ? -24.490 24.521 17.966 1.00 36.94 126 THR A CA 1
ATOM 971 C C . THR A 1 126 ? -25.995 24.472 17.740 1.00 36.94 126 THR 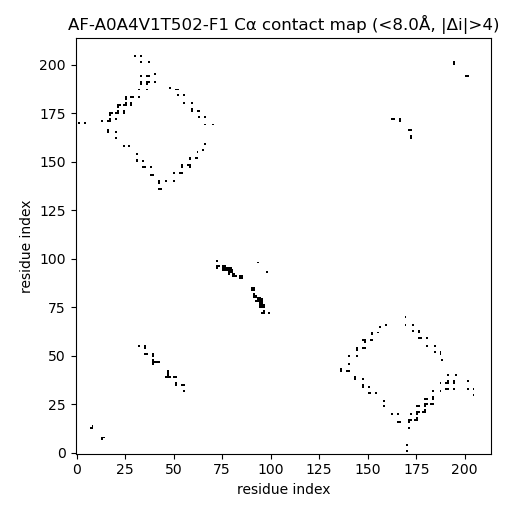A C 1
ATOM 973 O O . THR A 1 126 ? -26.686 25.461 17.942 1.00 36.94 126 THR A O 1
ATOM 976 N N . GLU A 1 127 ? -26.506 23.321 17.325 1.00 31.34 127 GLU A N 1
ATOM 977 C CA . GLU A 1 127 ? -27.850 22.906 17.712 1.00 31.34 127 GLU A CA 1
ATOM 978 C C . GLU A 1 127 ? -27.722 21.607 18.500 1.00 31.34 127 GLU A C 1
ATOM 980 O O . GLU A 1 127 ? -27.662 20.493 17.982 1.00 31.34 127 GLU A O 1
ATOM 985 N N . LEU A 1 128 ? -27.640 21.794 19.816 1.00 47.25 128 LEU A N 1
ATOM 986 C CA . LEU A 1 128 ? -28.189 20.841 20.760 1.00 47.25 128 LEU A CA 1
ATOM 987 C C . LEU A 1 128 ? -29.652 20.623 20.368 1.00 47.25 128 LEU A C 1
ATOM 989 O O . LEU A 1 128 ? -30.397 21.596 20.335 1.00 47.25 128 LEU A O 1
ATOM 993 N N . LEU A 1 129 ? -30.036 19.381 20.079 1.00 37.50 129 LEU A N 1
ATOM 994 C CA . LEU A 1 129 ? -31.241 18.717 20.589 1.00 37.50 129 LEU A CA 1
ATOM 995 C C . LEU A 1 129 ? -31.426 17.375 19.860 1.00 37.50 129 LEU A C 1
ATOM 997 O O . LEU A 1 129 ? -31.583 17.310 18.647 1.00 37.50 129 LEU A O 1
ATOM 1001 N N . GLU A 1 130 ? -31.367 16.304 20.652 1.00 45.19 130 GLU A N 1
ATOM 1002 C CA . GLU A 1 130 ? -31.987 14.997 20.408 1.00 45.19 130 GLU A CA 1
ATOM 1003 C C . GLU A 1 130 ? -32.009 14.472 18.961 1.00 45.19 130 GLU A C 1
ATOM 1005 O O . GLU A 1 130 ? -32.999 14.621 18.248 1.00 45.19 130 GLU A O 1
ATOM 1010 N N . LYS A 1 131 ? -30.995 13.700 18.545 1.00 33.91 131 LYS A N 1
ATOM 1011 C CA . LYS A 1 131 ? -31.214 12.733 17.456 1.00 33.91 131 LYS A CA 1
ATOM 1012 C C . LYS A 1 131 ? -30.246 11.553 17.484 1.00 33.91 131 LYS A C 1
ATOM 1014 O O . LYS A 1 131 ? -29.056 11.678 17.249 1.00 33.91 131 LYS A O 1
ATOM 1019 N N . ASN A 1 132 ? -30.831 10.402 17.814 1.00 38.72 132 ASN A N 1
ATOM 1020 C CA . ASN A 1 132 ? -30.477 9.027 17.458 1.00 38.72 132 ASN A CA 1
ATOM 1021 C C . ASN A 1 132 ? -28.987 8.654 17.310 1.00 38.72 132 ASN A C 1
ATOM 1023 O O . ASN A 1 132 ? -28.306 9.046 16.370 1.00 38.72 132 ASN A O 1
ATOM 1027 N N . LYS A 1 133 ? -28.560 7.688 18.138 1.00 43.38 133 LYS A N 1
ATOM 1028 C CA . LYS A 1 133 ? -27.279 6.941 18.117 1.00 43.38 133 LYS A CA 1
ATOM 1029 C C . LYS A 1 133 ? -26.743 6.491 16.737 1.00 43.38 133 LYS A C 1
ATOM 1031 O O . LYS A 1 133 ? -25.602 6.051 16.677 1.00 43.38 133 LYS A O 1
ATOM 1036 N N . LYS A 1 134 ? -27.518 6.564 15.649 1.00 43.41 134 LYS A N 1
ATOM 1037 C CA . LYS A 1 134 ? -27.095 6.191 14.289 1.00 43.41 134 LYS A CA 1
ATOM 1038 C C . LYS A 1 134 ? -26.206 7.244 13.610 1.00 43.41 134 LYS A C 1
ATOM 1040 O O . LYS A 1 134 ? -25.244 6.846 12.961 1.00 43.41 134 LYS A O 1
ATOM 1045 N N . ASP A 1 135 ? -26.437 8.543 13.811 1.00 37.75 135 ASP A N 1
ATOM 1046 C CA . ASP A 1 135 ? -25.670 9.592 13.105 1.00 37.75 135 ASP A CA 1
ATOM 1047 C C . ASP A 1 135 ? -24.250 9.776 13.675 1.00 37.75 135 ASP A C 1
ATOM 1049 O O . ASP A 1 135 ? -23.292 10.000 12.936 1.00 37.75 135 ASP A O 1
ATOM 1053 N N . VAL A 1 136 ? -24.067 9.532 14.978 1.00 49.75 136 VAL A N 1
ATOM 1054 C CA . VAL A 1 136 ? -22.741 9.515 15.630 1.00 49.75 136 VAL A CA 1
ATOM 1055 C C . VAL A 1 136 ? -21.867 8.358 15.115 1.00 49.75 136 VAL A C 1
ATOM 1057 O O . VAL A 1 136 ? -20.649 8.492 15.006 1.00 49.75 136 VAL A O 1
ATOM 1060 N N . VAL A 1 137 ? -22.474 7.220 14.758 1.00 49.53 137 VAL A N 1
ATOM 1061 C CA . VAL A 1 137 ? -21.753 6.043 14.240 1.00 49.53 137 VAL A CA 1
ATOM 1062 C C . VAL A 1 137 ? -21.3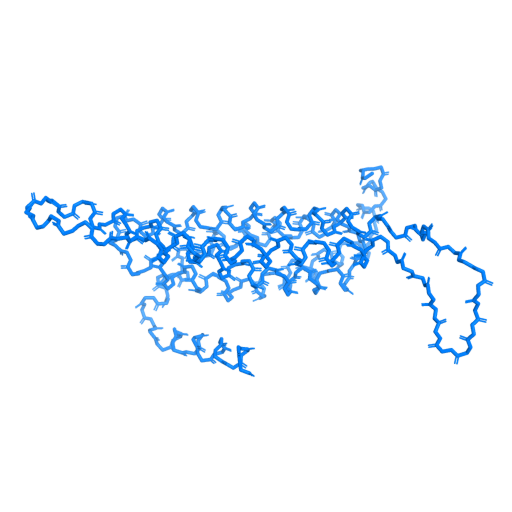15 6.248 12.787 1.00 49.53 137 VAL A C 1
ATOM 1064 O O . VAL A 1 137 ? -20.207 5.847 12.435 1.00 49.53 137 VAL A O 1
ATOM 1067 N N . ILE A 1 138 ? -22.131 6.909 11.957 1.00 51.09 138 ILE A N 1
ATOM 1068 C CA . ILE A 1 138 ? -21.803 7.191 10.548 1.00 51.09 138 ILE A CA 1
ATOM 1069 C C . ILE A 1 138 ? -20.615 8.160 10.446 1.00 51.09 138 ILE A C 1
ATOM 1071 O O . ILE A 1 138 ? -19.688 7.891 9.677 1.00 51.09 138 ILE A O 1
ATOM 1075 N N . ASN A 1 139 ? -20.567 9.201 11.291 1.00 57.44 139 ASN A N 1
ATOM 1076 C CA . ASN A 1 139 ? -19.399 10.087 11.378 1.00 57.44 139 ASN A CA 1
ATOM 1077 C C . ASN A 1 139 ? -18.118 9.332 11.777 1.00 57.44 139 ASN A C 1
ATOM 1079 O O . ASN A 1 139 ? -17.037 9.653 11.288 1.00 57.44 139 ASN A O 1
ATOM 1083 N N . ASN A 1 140 ? -18.227 8.282 12.599 1.00 70.81 140 ASN A N 1
ATOM 1084 C CA . ASN A 1 140 ? -17.072 7.502 13.048 1.00 70.81 140 ASN A CA 1
ATOM 1085 C C . ASN A 1 140 ? -16.555 6.525 11.970 1.00 70.81 140 ASN A C 1
ATOM 1087 O O . ASN A 1 140 ? -15.348 6.339 11.827 1.00 70.81 140 ASN A O 1
ATOM 1091 N N . VAL A 1 141 ? -17.446 5.924 11.166 1.00 75.56 141 VAL A N 1
ATOM 1092 C CA . VAL A 1 141 ? -17.054 5.025 10.060 1.00 75.56 141 VAL A CA 1
ATOM 1093 C C . VAL A 1 141 ? -16.377 5.801 8.929 1.00 75.56 141 VAL A C 1
ATOM 1095 O O . VAL A 1 141 ? -15.325 5.377 8.453 1.00 75.56 141 VAL A O 1
ATOM 1098 N N . GLY A 1 142 ? -16.949 6.936 8.513 1.00 79.31 142 GLY A N 1
ATOM 1099 C CA . GLY A 1 142 ? -16.369 7.779 7.463 1.00 79.31 142 GLY A CA 1
ATOM 1100 C C . GLY A 1 142 ? -14.997 8.330 7.855 1.00 79.31 142 GLY A C 1
ATOM 1101 O O . GLY A 1 142 ? -14.046 8.214 7.083 1.00 79.31 142 GLY A O 1
ATOM 1102 N N . ALA A 1 143 ? -14.866 8.830 9.089 1.00 80.44 143 ALA A N 1
ATOM 1103 C CA . ALA A 1 143 ? -13.588 9.292 9.626 1.00 80.44 143 ALA A CA 1
ATOM 1104 C C . ALA A 1 143 ? -12.538 8.169 9.688 1.00 80.44 143 ALA A C 1
ATOM 1106 O O . ALA A 1 143 ? -11.388 8.387 9.313 1.00 80.44 143 ALA A O 1
ATOM 1107 N N . ALA A 1 144 ? -12.927 6.953 10.093 1.00 79.81 144 ALA A N 1
ATOM 1108 C CA . ALA A 1 144 ? -12.024 5.804 10.110 1.00 79.81 144 ALA A CA 1
ATOM 1109 C C . ALA A 1 144 ? -11.549 5.412 8.700 1.00 79.81 144 ALA A C 1
ATOM 1111 O O . ALA A 1 144 ? -10.368 5.134 8.514 1.00 79.81 144 ALA A O 1
ATOM 1112 N N . ILE A 1 145 ? -12.436 5.420 7.698 1.00 80.06 145 ILE A N 1
ATOM 1113 C CA . ILE A 1 145 ? -12.065 5.146 6.298 1.00 80.06 145 ILE A CA 1
ATOM 1114 C C . ILE A 1 145 ? -11.107 6.218 5.776 1.00 80.06 145 ILE A C 1
ATOM 1116 O O . ILE A 1 145 ? -10.102 5.888 5.153 1.00 80.06 145 ILE A O 1
ATOM 1120 N N . PHE A 1 146 ? -11.383 7.490 6.059 1.00 80.75 146 PHE A N 1
ATOM 1121 C CA . PHE A 1 146 ? -10.502 8.585 5.666 1.00 80.75 146 PHE A CA 1
ATOM 1122 C C . PHE A 1 146 ? -9.104 8.444 6.288 1.00 80.75 146 PHE A C 1
ATOM 1124 O O . PHE A 1 146 ? -8.105 8.549 5.582 1.00 80.75 146 PHE A O 1
ATOM 1131 N N . GLN A 1 147 ? -9.023 8.126 7.584 1.00 77.81 147 GLN A N 1
ATOM 1132 C CA . GLN A 1 147 ? -7.751 7.871 8.268 1.00 77.81 147 GLN A CA 1
ATOM 1133 C C . GLN A 1 147 ? -7.004 6.666 7.689 1.00 77.81 147 GLN A C 1
ATOM 1135 O O . GLN A 1 147 ? -5.789 6.733 7.528 1.00 77.81 147 GLN A O 1
ATOM 1140 N N . ILE A 1 148 ? -7.719 5.591 7.342 1.00 82.50 148 ILE A N 1
ATOM 1141 C CA . ILE A 1 148 ? -7.141 4.424 6.663 1.00 82.50 148 ILE A CA 1
ATOM 1142 C C . ILE A 1 148 ? -6.497 4.838 5.339 1.00 82.50 148 ILE A C 1
ATOM 1144 O O . ILE A 1 148 ? -5.353 4.480 5.089 1.00 82.50 148 ILE A O 1
ATOM 1148 N N . ILE A 1 149 ? -7.204 5.611 4.512 1.00 78.94 149 ILE A N 1
ATOM 1149 C CA . ILE A 1 149 ? -6.695 6.056 3.208 1.00 78.94 149 ILE A CA 1
ATOM 1150 C C . ILE A 1 149 ? -5.484 6.973 3.378 1.00 78.94 149 ILE A C 1
ATOM 1152 O O . ILE A 1 149 ? -4.513 6.847 2.640 1.00 78.94 149 ILE A O 1
ATOM 1156 N N . LEU A 1 150 ? -5.531 7.896 4.341 1.00 79.56 150 LEU A N 1
ATOM 1157 C CA . LEU A 1 150 ? -4.435 8.827 4.591 1.00 79.56 150 LEU A CA 1
ATOM 1158 C C . LEU A 1 150 ? -3.171 8.089 5.045 1.00 79.56 150 LEU A C 1
ATOM 1160 O O . LEU A 1 150 ? -2.091 8.370 4.535 1.00 79.56 150 LEU A O 1
ATOM 1164 N N . LEU A 1 151 ? -3.300 7.131 5.965 1.00 79.25 151 LEU A N 1
ATOM 1165 C CA . LEU A 1 151 ? -2.167 6.323 6.419 1.00 79.25 151 LEU A CA 1
ATOM 1166 C C . LEU A 1 151 ? -1.644 5.394 5.315 1.00 79.25 151 LEU A C 1
ATOM 1168 O O . LEU A 1 151 ? -0.434 5.323 5.113 1.00 79.25 151 LEU A O 1
ATOM 1172 N N . ASP A 1 152 ? -2.528 4.737 4.557 1.00 82.44 152 ASP A N 1
ATOM 1173 C CA . ASP A 1 152 ? -2.125 3.897 3.421 1.00 82.44 152 ASP A CA 1
ATOM 1174 C C . ASP A 1 152 ? -1.417 4.716 2.337 1.00 82.44 152 ASP A C 1
ATOM 1176 O O . ASP A 1 152 ? -0.451 4.236 1.754 1.00 82.44 152 ASP A O 1
ATOM 1180 N N . LEU A 1 153 ? -1.813 5.971 2.102 1.00 79.19 153 LEU A N 1
ATOM 1181 C CA . LEU A 1 153 ? -1.106 6.865 1.181 1.00 79.19 153 LEU A CA 1
ATOM 1182 C C . LEU A 1 153 ? 0.358 7.056 1.603 1.00 79.19 153 LEU A C 1
ATOM 1184 O O . LEU A 1 153 ? 1.249 6.992 0.763 1.00 79.19 153 LEU A O 1
ATOM 1188 N N . VAL A 1 154 ? 0.612 7.263 2.895 1.00 78.25 154 VAL A N 1
ATOM 1189 C CA . VAL A 1 154 ? 1.974 7.454 3.410 1.00 78.25 154 VAL A CA 1
ATOM 1190 C C . VAL A 1 154 ? 2.795 6.167 3.271 1.00 78.25 154 VAL A C 1
ATOM 1192 O O . VAL A 1 154 ? 3.903 6.215 2.745 1.00 78.25 154 VAL A O 1
ATOM 1195 N N . PHE A 1 155 ? 2.248 5.009 3.660 1.00 78.00 155 PHE A N 1
ATOM 1196 C CA . PHE A 1 155 ? 2.967 3.727 3.558 1.00 78.00 155 PHE A CA 1
ATOM 1197 C C . PHE A 1 155 ? 3.133 3.228 2.123 1.00 78.00 155 PHE A C 1
ATOM 1199 O O . PHE A 1 155 ? 4.137 2.601 1.788 1.00 78.00 155 PHE A O 1
ATOM 1206 N N . SER A 1 156 ? 2.156 3.498 1.259 1.00 81.25 156 SER A N 1
ATOM 1207 C CA . SER A 1 156 ? 2.191 3.049 -0.131 1.00 81.25 156 SER A CA 1
ATOM 1208 C C . SER A 1 156 ? 3.330 3.698 -0.909 1.00 81.25 156 SER A C 1
ATOM 1210 O O . SER A 1 156 ? 3.932 3.026 -1.742 1.00 81.25 156 SER A O 1
ATOM 1212 N N . ILE A 1 157 ? 3.690 4.948 -0.604 1.00 79.50 157 ILE A N 1
ATOM 1213 C CA . ILE A 1 157 ? 4.828 5.624 -1.240 1.00 79.50 157 ILE A CA 1
ATOM 1214 C C . ILE A 1 157 ? 6.127 4.840 -1.007 1.00 79.50 157 ILE A C 1
ATOM 1216 O O . ILE A 1 157 ? 6.841 4.576 -1.971 1.00 79.50 157 ILE A O 1
ATOM 1220 N N . ASP A 1 158 ? 6.405 4.411 0.225 1.00 77.25 158 ASP A N 1
ATOM 1221 C CA . ASP A 1 158 ? 7.628 3.664 0.554 1.00 77.25 158 ASP A CA 1
ATOM 1222 C C . ASP A 1 158 ? 7.658 2.277 -0.109 1.00 77.25 158 ASP A C 1
ATOM 1224 O O . ASP A 1 158 ? 8.635 1.901 -0.765 1.00 77.25 158 ASP A O 1
ATOM 1228 N N . SER A 1 159 ? 6.534 1.550 -0.048 1.00 82.00 159 SER A N 1
ATOM 1229 C CA . SER A 1 159 ? 6.411 0.248 -0.720 1.00 82.00 159 SER A CA 1
ATOM 1230 C C . SER A 1 159 ? 6.599 0.350 -2.239 1.00 82.00 159 SER A C 1
ATOM 1232 O O . SER A 1 159 ? 7.320 -0.457 -2.824 1.00 82.00 159 SER A O 1
ATOM 1234 N N . ILE A 1 160 ? 6.046 1.389 -2.880 1.00 81.25 160 ILE A N 1
ATOM 1235 C CA . ILE A 1 160 ? 6.172 1.577 -4.328 1.00 81.25 160 ILE A CA 1
ATOM 1236 C C . ILE A 1 160 ? 7.594 2.004 -4.702 1.00 81.25 160 ILE A C 1
ATOM 1238 O O . ILE A 1 160 ? 8.125 1.504 -5.690 1.00 81.25 160 ILE A O 1
ATOM 1242 N N . LEU A 1 161 ? 8.238 2.887 -3.931 1.00 79.69 161 LEU A N 1
ATOM 1243 C CA . LEU A 1 161 ? 9.641 3.254 -4.163 1.00 79.69 161 LEU A CA 1
ATOM 1244 C C . LEU A 1 161 ? 10.561 2.033 -4.051 1.00 79.69 161 LEU A C 1
ATOM 1246 O O . LEU A 1 161 ? 11.439 1.841 -4.891 1.00 79.69 161 LEU A O 1
ATOM 1250 N N . THR A 1 162 ? 10.306 1.170 -3.069 1.00 80.38 162 THR A N 1
ATOM 1251 C CA . THR A 1 162 ? 11.014 -0.100 -2.889 1.00 80.38 162 THR A CA 1
ATOM 1252 C C . THR A 1 162 ? 10.784 -1.047 -4.074 1.00 80.38 162 THR A C 1
ATOM 1254 O O . THR A 1 162 ? 11.736 -1.636 -4.587 1.00 80.38 162 THR A O 1
ATOM 1257 N N . ALA A 1 163 ? 9.548 -1.152 -4.575 1.00 79.88 163 ALA A N 1
ATOM 1258 C CA . ALA A 1 163 ? 9.215 -1.957 -5.751 1.00 79.88 163 ALA A CA 1
ATOM 1259 C C . ALA A 1 163 ? 9.896 -1.446 -7.034 1.00 79.88 163 ALA A C 1
ATOM 1261 O O . ALA A 1 163 ? 10.484 -2.236 -7.775 1.00 79.88 163 ALA A O 1
ATOM 1262 N N . VAL A 1 164 ? 9.884 -0.127 -7.251 1.00 76.62 164 VAL A N 1
ATOM 1263 C CA . VAL A 1 164 ? 10.572 0.537 -8.371 1.00 76.62 164 VAL A CA 1
ATOM 1264 C C . VAL A 1 164 ? 12.086 0.339 -8.284 1.00 76.62 164 VAL A C 1
ATOM 1266 O O . VAL A 1 164 ? 12.738 0.172 -9.307 1.00 76.62 164 VAL A O 1
ATOM 1269 N N . GLY A 1 165 ? 12.653 0.302 -7.077 1.00 74.69 165 GLY A N 1
ATOM 1270 C CA . GLY A 1 165 ? 14.069 -0.007 -6.869 1.00 74.69 165 GLY A CA 1
ATOM 1271 C C . GLY A 1 165 ? 14.452 -1.462 -7.173 1.00 74.69 165 GLY A C 1
ATOM 1272 O O . GLY A 1 165 ? 15.632 -1.747 -7.360 1.00 74.69 165 GLY A O 1
ATOM 1273 N N . MET A 1 166 ? 13.484 -2.385 -7.226 1.00 79.81 166 MET A N 1
ATOM 1274 C CA . MET A 1 166 ? 13.717 -3.817 -7.462 1.00 79.81 166 MET A CA 1
ATOM 1275 C C . MET A 1 166 ? 13.477 -4.260 -8.910 1.00 79.81 166 MET A C 1
ATOM 1277 O O . MET A 1 166 ? 14.077 -5.242 -9.347 1.00 79.81 166 MET A O 1
ATOM 1281 N N . THR A 1 167 ? 12.591 -3.596 -9.660 1.00 79.50 167 THR A N 1
ATOM 1282 C CA . THR A 1 167 ? 12.359 -3.923 -11.073 1.00 79.50 167 THR A CA 1
ATOM 1283 C C . THR A 1 167 ? 11.859 -2.729 -11.879 1.00 79.50 167 THR A C 1
ATOM 1285 O O . THR A 1 167 ? 10.982 -1.987 -11.446 1.00 79.50 167 THR A O 1
ATOM 1288 N N . ASP A 1 168 ? 12.326 -2.625 -13.122 1.00 75.50 168 ASP A N 1
ATOM 1289 C CA . ASP A 1 168 ? 11.835 -1.629 -14.082 1.00 75.50 168 ASP A CA 1
ATOM 1290 C C . ASP A 1 168 ? 10.495 -2.037 -14.728 1.00 75.50 168 ASP A C 1
ATOM 1292 O O . ASP A 1 168 ? 9.836 -1.259 -15.425 1.00 75.50 168 ASP A O 1
ATOM 1296 N N . HIS A 1 169 ? 10.053 -3.280 -14.513 1.00 80.69 169 HIS A N 1
ATOM 1297 C CA . HIS A 1 169 ? 8.872 -3.834 -15.165 1.00 80.69 169 HIS A CA 1
ATOM 1298 C C . HIS A 1 169 ? 7.588 -3.491 -14.403 1.00 80.69 169 HIS A C 1
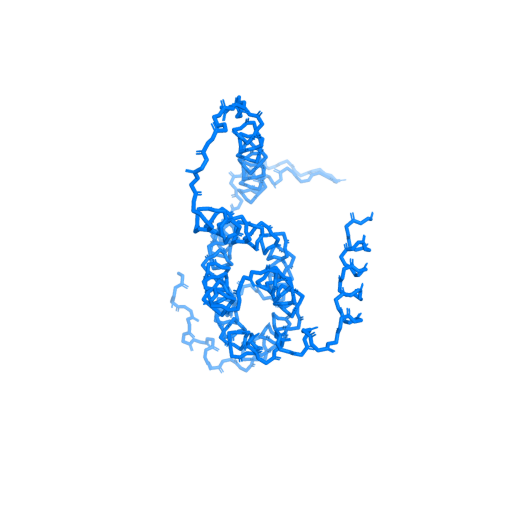ATOM 1300 O O . HIS A 1 169 ? 7.100 -4.257 -13.570 1.00 80.69 169 HIS A O 1
ATOM 1306 N N . VAL A 1 170 ? 6.966 -2.370 -14.775 1.00 79.31 170 VAL A N 1
ATOM 1307 C CA . VAL A 1 170 ? 5.676 -1.917 -14.218 1.00 79.31 170 VAL A CA 1
ATOM 1308 C C . VAL A 1 170 ? 4.581 -3.000 -14.215 1.00 79.31 170 VAL A C 1
ATOM 1310 O O . VAL A 1 170 ? 3.895 -3.129 -13.199 1.00 79.31 170 VAL A O 1
ATOM 1313 N N . PRO A 1 171 ? 4.406 -3.833 -15.266 1.00 82.88 171 PRO A N 1
ATOM 1314 C CA . PRO A 1 171 ? 3.422 -4.917 -15.227 1.00 82.88 171 PRO A CA 1
ATOM 1315 C C . PRO A 1 171 ? 3.666 -5.937 -14.108 1.00 82.88 171 PRO A C 1
ATOM 1317 O O . PRO A 1 171 ? 2.705 -6.394 -13.495 1.00 82.88 171 PRO A O 1
ATOM 1320 N N . ILE A 1 172 ? 4.930 -6.259 -13.803 1.00 85.00 172 ILE A N 1
ATOM 1321 C CA . ILE A 1 172 ? 5.287 -7.192 -12.724 1.00 85.00 172 ILE A CA 1
ATOM 1322 C C . ILE A 1 172 ? 4.923 -6.582 -11.370 1.00 85.00 172 ILE A C 1
ATOM 1324 O O . ILE A 1 172 ? 4.284 -7.247 -10.557 1.00 85.00 172 ILE A O 1
ATOM 1328 N N . MET A 1 173 ? 5.245 -5.301 -11.159 1.00 86.56 173 MET A N 1
ATOM 1329 C CA . MET A 1 173 ? 4.869 -4.581 -9.938 1.00 86.56 173 MET A CA 1
ATOM 1330 C C . MET A 1 173 ? 3.348 -4.551 -9.738 1.00 86.56 173 MET A C 1
ATOM 1332 O O . MET A 1 173 ? 2.865 -4.829 -8.644 1.00 86.56 173 MET A O 1
ATOM 1336 N N . MET A 1 174 ? 2.572 -4.281 -10.795 1.00 85.69 174 MET A N 1
ATOM 1337 C CA . MET A 1 174 ? 1.106 -4.258 -10.705 1.00 85.69 174 MET A CA 1
ATOM 1338 C C . MET A 1 174 ? 0.540 -5.622 -10.299 1.00 85.69 174 MET A C 1
ATOM 1340 O O . MET A 1 174 ? -0.312 -5.694 -9.413 1.00 85.69 174 MET A O 1
ATOM 1344 N N . VAL A 1 175 ? 1.026 -6.707 -10.909 1.00 89.00 175 VAL A N 1
ATOM 1345 C CA . VAL A 1 175 ? 0.603 -8.070 -10.551 1.00 89.00 175 VAL A CA 1
ATOM 1346 C C . VAL A 1 175 ? 0.994 -8.399 -9.109 1.00 89.00 175 VAL A C 1
ATOM 1348 O O . VAL A 1 175 ? 0.177 -8.966 -8.381 1.00 89.00 175 VAL A O 1
ATOM 1351 N N . ALA A 1 176 ? 2.192 -7.999 -8.673 1.00 89.81 176 ALA A N 1
ATOM 1352 C CA . ALA A 1 176 ? 2.653 -8.210 -7.305 1.00 89.81 176 ALA A CA 1
ATOM 1353 C C . ALA A 1 176 ? 1.745 -7.522 -6.276 1.00 89.81 176 ALA A C 1
ATOM 1355 O O . ALA A 1 176 ? 1.281 -8.174 -5.341 1.00 89.81 176 ALA A O 1
ATOM 1356 N N . VAL A 1 177 ? 1.422 -6.241 -6.488 1.00 88.19 177 VAL A N 1
ATOM 1357 C CA . VAL A 1 177 ? 0.542 -5.457 -5.606 1.00 88.19 177 VAL A CA 1
ATOM 1358 C C . VAL A 1 177 ? -0.856 -6.070 -5.532 1.00 88.19 177 VAL A C 1
ATOM 1360 O O . VAL A 1 177 ? -1.401 -6.232 -4.439 1.00 88.19 177 VAL A O 1
ATOM 1363 N N . VAL A 1 178 ? -1.438 -6.460 -6.672 1.00 90.31 178 VAL A N 1
ATOM 1364 C CA . VAL A 1 178 ? -2.758 -7.113 -6.692 1.00 90.31 178 VAL A CA 1
ATOM 1365 C C . VAL A 1 178 ? -2.726 -8.408 -5.886 1.00 90.31 178 VAL A C 1
ATOM 1367 O O . VAL A 1 178 ? -3.598 -8.628 -5.045 1.00 90.31 178 VAL A O 1
ATOM 1370 N N . PHE A 1 179 ? -1.718 -9.255 -6.101 1.00 92.38 179 PHE A N 1
ATOM 1371 C CA . PHE A 1 179 ? -1.609 -10.527 -5.395 1.00 92.38 179 PHE A CA 1
ATOM 1372 C C . PHE A 1 179 ? -1.386 -10.332 -3.889 1.00 92.38 179 PHE A C 1
ATOM 1374 O O . PHE A 1 179 ? -2.065 -10.962 -3.079 1.00 92.38 179 PHE A O 1
ATOM 1381 N N . ALA A 1 180 ? -0.502 -9.410 -3.501 1.00 88.88 180 ALA A N 1
ATOM 1382 C CA . ALA A 1 180 ? -0.248 -9.078 -2.103 1.00 88.88 180 ALA A CA 1
ATOM 1383 C C . ALA A 1 180 ? -1.515 -8.577 -1.397 1.00 88.88 180 ALA A C 1
ATOM 1385 O O . ALA A 1 180 ? -1.831 -9.009 -0.288 1.00 88.88 180 ALA A O 1
ATOM 1386 N N . VAL A 1 181 ? -2.302 -7.725 -2.056 1.00 87.00 181 VAL A N 1
ATOM 1387 C CA . VAL A 1 181 ? -3.555 -7.216 -1.492 1.00 87.00 181 VAL A CA 1
ATOM 1388 C C . VAL A 1 181 ? -4.628 -8.296 -1.391 1.00 87.00 181 VAL A C 1
ATOM 1390 O O . VAL A 1 181 ? -5.357 -8.329 -0.399 1.00 87.00 181 VAL A O 1
ATOM 1393 N N . LEU A 1 182 ? -4.715 -9.217 -2.353 1.00 90.25 182 LEU A N 1
ATOM 1394 C CA . LEU A 1 182 ? -5.591 -10.385 -2.231 1.00 90.25 182 LEU A CA 1
ATOM 1395 C C . LEU A 1 182 ? -5.211 -11.233 -1.009 1.00 90.25 182 LEU A C 1
ATOM 1397 O O . LEU A 1 182 ? -6.091 -11.604 -0.230 1.00 90.25 182 LEU A O 1
ATOM 1401 N N . CYS A 1 183 ? -3.916 -11.468 -0.778 1.00 89.81 183 CYS A N 1
ATOM 1402 C CA . CYS A 1 183 ? -3.431 -12.126 0.437 1.00 89.81 183 CYS A CA 1
ATOM 1403 C C . CYS A 1 183 ? -3.832 -11.351 1.703 1.00 89.81 183 CYS A C 1
ATOM 1405 O O . CYS A 1 183 ? -4.342 -11.948 2.652 1.00 89.81 183 CYS A O 1
ATOM 1407 N N . MET A 1 184 ? -3.679 -10.022 1.708 1.00 86.12 184 MET A N 1
ATOM 1408 C CA . MET A 1 184 ? -4.087 -9.176 2.835 1.00 86.12 184 MET A CA 1
ATOM 1409 C C . MET A 1 184 ? -5.595 -9.228 3.093 1.00 86.12 184 MET A C 1
ATOM 1411 O O . MET A 1 184 ? -5.997 -9.305 4.248 1.00 86.12 184 MET A O 1
ATOM 1415 N N . LEU A 1 185 ? -6.439 -9.243 2.054 1.00 86.06 185 LEU A N 1
ATOM 1416 C CA . LEU A 1 185 ? -7.894 -9.382 2.194 1.00 86.06 185 LEU A CA 1
ATOM 1417 C C . LEU A 1 185 ? -8.278 -10.696 2.879 1.00 86.06 185 LEU A C 1
ATOM 1419 O O . LEU A 1 185 ? -9.159 -10.702 3.740 1.00 86.06 185 LEU A O 1
ATOM 1423 N N . LEU A 1 186 ? -7.609 -11.794 2.520 1.00 89.50 186 LEU A N 1
ATOM 1424 C CA . LEU A 1 186 ? -7.816 -13.100 3.149 1.00 89.50 186 LEU A CA 1
ATOM 1425 C C . LEU A 1 186 ? -7.313 -13.118 4.602 1.00 89.50 186 LEU A C 1
ATOM 1427 O O . LEU A 1 186 ? -7.954 -13.707 5.472 1.00 89.50 186 LEU A O 1
ATOM 1431 N N . ALA A 1 187 ? -6.200 -12.438 4.881 1.00 87.56 187 ALA A N 1
ATOM 1432 C CA . ALA A 1 187 ? -5.605 -12.343 6.214 1.00 87.56 187 ALA A CA 1
ATOM 1433 C C . ALA A 1 187 ? -6.282 -11.308 7.135 1.00 87.56 187 ALA A C 1
ATOM 1435 O O . ALA A 1 187 ? -6.086 -11.347 8.350 1.00 87.56 187 ALA A O 1
ATOM 1436 N N . ALA A 1 188 ? -7.098 -10.407 6.585 1.00 84.75 188 ALA A N 1
ATOM 1437 C CA . ALA A 1 188 ? -7.643 -9.245 7.282 1.00 84.75 188 ALA A CA 1
ATOM 1438 C C . ALA A 1 188 ? -8.477 -9.603 8.517 1.00 84.75 188 ALA A C 1
ATOM 1440 O O . ALA A 1 188 ? -8.319 -9.009 9.582 1.00 84.75 188 ALA A O 1
ATOM 1441 N N . ASP A 1 189 ? -9.382 -10.573 8.380 1.00 86.00 189 ASP A N 1
ATOM 1442 C CA . ASP A 1 189 ? -10.274 -10.986 9.465 1.00 86.00 189 ASP A CA 1
ATOM 1443 C C . ASP A 1 189 ? -9.535 -11.795 10.556 1.00 86.00 189 ASP A C 1
ATOM 1445 O O . ASP A 1 189 ? -9.674 -11.454 11.736 1.00 86.00 189 ASP A O 1
ATOM 1449 N N . PRO A 1 190 ? -8.700 -12.804 10.222 1.00 88.69 190 PRO A N 1
ATOM 1450 C CA . PRO A 1 190 ? -7.850 -13.480 11.202 1.00 88.69 190 PRO A CA 1
ATOM 1451 C C . PRO A 1 190 ? -6.921 -12.533 11.968 1.00 88.69 190 PRO A C 1
ATOM 1453 O O . PRO A 1 190 ? -6.850 -12.615 13.196 1.00 88.69 190 PRO A O 1
ATOM 1456 N N . LEU A 1 191 ? -6.246 -11.615 11.267 1.00 86.44 191 LEU A N 1
ATOM 1457 C CA . LEU A 1 191 ? -5.305 -10.687 11.890 1.00 86.44 191 LEU A CA 1
ATOM 1458 C C . LEU A 1 191 ? -6.024 -9.716 12.827 1.00 86.44 191 LEU A C 1
ATOM 1460 O O . LEU A 1 191 ? -5.576 -9.493 13.949 1.00 86.44 191 LEU A O 1
ATOM 1464 N N . ALA A 1 192 ? -7.178 -9.191 12.420 1.00 84.19 192 ALA A N 1
ATOM 1465 C CA . ALA A 1 192 ? -7.951 -8.296 13.267 1.00 84.19 192 ALA A CA 1
ATOM 1466 C C . ALA A 1 192 ? -8.421 -8.960 14.567 1.00 84.19 192 ALA A C 1
ATOM 1468 O O . ALA A 1 192 ? -8.329 -8.347 15.632 1.00 84.19 192 ALA A O 1
ATOM 1469 N N . ASN A 1 193 ? -8.875 -10.214 14.490 1.00 86.75 193 ASN A N 1
ATOM 1470 C CA . ASN A 1 193 ? -9.258 -10.992 15.668 1.00 86.75 193 ASN A CA 1
ATOM 1471 C C . ASN A 1 193 ? -8.049 -11.296 16.565 1.00 86.75 193 ASN A C 1
ATOM 1473 O O . ASN A 1 193 ? -8.176 -11.343 17.788 1.00 86.75 193 ASN A O 1
ATOM 1477 N N . PHE A 1 194 ? -6.872 -11.516 15.973 1.00 88.12 194 PHE A N 1
ATOM 1478 C CA . PHE A 1 194 ? -5.630 -11.707 16.716 1.00 88.12 194 PHE A CA 1
ATOM 1479 C C . PHE A 1 194 ? -5.213 -10.434 17.461 1.00 88.12 194 PHE A C 1
ATOM 1481 O O . PHE A 1 194 ? -4.886 -10.507 18.645 1.00 88.12 194 PHE A O 1
ATOM 1488 N N . ILE A 1 195 ? -5.288 -9.276 16.802 1.00 85.25 195 ILE A N 1
ATOM 1489 C CA . ILE A 1 195 ? -4.985 -7.964 17.387 1.00 85.25 195 ILE A CA 1
ATOM 1490 C C . ILE A 1 195 ? -5.955 -7.634 18.528 1.00 85.25 195 ILE A C 1
ATOM 1492 O O . ILE A 1 195 ? -5.525 -7.179 19.584 1.00 85.25 195 ILE A O 1
ATOM 1496 N N . GLU A 1 196 ? -7.253 -7.905 18.351 1.00 83.69 196 GLU A N 1
ATOM 1497 C CA . GLU A 1 196 ? -8.265 -7.684 19.394 1.00 83.69 196 GLU A CA 1
ATOM 1498 C C . GLU A 1 196 ? -7.980 -8.508 20.659 1.00 83.69 196 GLU A C 1
ATOM 1500 O O . GLU A 1 196 ? -8.179 -8.029 21.773 1.00 83.69 196 GLU A O 1
ATOM 1505 N N . LYS A 1 197 ? -7.455 -9.728 20.497 1.00 87.25 197 LYS A N 1
ATOM 1506 C CA . LYS A 1 197 ? -7.075 -10.604 21.614 1.00 87.25 197 LYS A CA 1
ATOM 1507 C C . LYS A 1 197 ? -5.715 -10.263 22.228 1.00 87.25 197 LYS A C 1
ATOM 1509 O O . LYS A 1 197 ? -5.477 -10.628 23.375 1.00 87.25 197 LYS A O 1
ATOM 1514 N N . ASN A 1 198 ? -4.831 -9.589 21.490 1.00 87.38 198 ASN A N 1
ATOM 1515 C CA . ASN A 1 198 ? -3.448 -9.322 21.894 1.00 87.38 198 ASN A CA 1
ATOM 1516 C C . ASN A 1 198 ? -3.113 -7.821 21.793 1.00 87.38 198 ASN A C 1
ATOM 1518 O O . ASN A 1 198 ? -2.341 -7.415 20.919 1.00 87.38 198 ASN A O 1
ATOM 1522 N N . PRO A 1 199 ? -3.635 -6.976 22.702 1.00 81.50 199 PRO A N 1
ATOM 1523 C CA . PRO A 1 199 ? -3.425 -5.526 22.665 1.00 81.50 199 PRO A CA 1
ATOM 1524 C C . PRO A 1 199 ? -1.947 -5.106 22.759 1.00 81.50 199 PRO A C 1
ATOM 1526 O O . PRO A 1 199 ? -1.582 -4.038 22.277 1.00 81.50 199 PRO A O 1
ATOM 1529 N N . THR A 1 200 ? -1.062 -5.950 23.296 1.00 87.62 200 THR A N 1
ATOM 1530 C CA . THR A 1 200 ? 0.392 -5.707 23.302 1.00 87.62 200 THR A CA 1
ATOM 1531 C C . THR A 1 200 ? 0.967 -5.547 21.889 1.00 87.62 200 THR A C 1
ATOM 1533 O O . THR A 1 200 ? 1.869 -4.741 21.682 1.00 87.62 200 THR A O 1
ATOM 1536 N N . VAL A 1 201 ? 0.413 -6.251 20.896 1.00 84.00 201 VAL A N 1
ATOM 1537 C CA . VAL A 1 201 ? 0.836 -6.147 19.487 1.00 84.00 201 VAL A CA 1
ATOM 1538 C C . VAL A 1 201 ? 0.502 -4.767 18.917 1.00 84.00 201 VAL A C 1
ATOM 1540 O O . VAL A 1 201 ? 1.292 -4.204 18.166 1.00 84.00 201 VAL A O 1
ATOM 1543 N N . VAL A 1 202 ? -0.623 -4.175 19.335 1.00 78.38 202 VAL A N 1
ATOM 1544 C CA . VAL A 1 202 ? -0.997 -2.798 18.966 1.00 78.38 202 VAL A CA 1
ATOM 1545 C C . VAL A 1 202 ? 0.028 -1.803 19.489 1.00 78.38 202 VAL A C 1
ATOM 1547 O O . VAL A 1 202 ? 0.443 -0.910 18.758 1.00 78.38 202 VAL A O 1
ATOM 1550 N N . MET A 1 203 ? 0.457 -1.966 20.742 1.00 81.81 203 MET A N 1
ATOM 1551 C CA . MET A 1 203 ? 1.446 -1.076 21.354 1.00 81.81 203 MET A CA 1
ATOM 1552 C C . MET A 1 203 ? 2.797 -1.148 20.635 1.00 81.81 203 MET A C 1
ATOM 1554 O O . MET A 1 203 ? 3.427 -0.114 20.431 1.00 81.81 203 MET A O 1
ATOM 1558 N N . LEU A 1 204 ? 3.212 -2.342 20.197 1.00 84.75 204 LEU A N 1
ATOM 1559 C CA . LEU A 1 204 ? 4.422 -2.519 19.389 1.00 84.75 204 LEU A CA 1
ATOM 1560 C C . LEU A 1 204 ? 4.303 -1.835 18.019 1.00 84.75 204 LEU A C 1
ATOM 1562 O O . LEU A 1 204 ? 5.208 -1.100 17.635 1.00 84.75 204 LEU A O 1
ATOM 1566 N N . ALA A 1 205 ? 3.179 -2.010 17.318 1.00 75.25 205 ALA A N 1
ATOM 1567 C CA . ALA A 1 205 ? 2.948 -1.387 16.012 1.00 75.25 205 ALA A CA 1
ATOM 1568 C C . ALA A 1 205 ? 2.881 0.151 16.089 1.00 75.25 205 ALA A C 1
ATOM 1570 O O . ALA A 1 205 ? 3.451 0.846 15.251 1.00 75.25 205 ALA A O 1
ATOM 1571 N N . LEU A 1 206 ? 2.229 0.698 17.121 1.00 77.62 206 LEU A N 1
ATOM 1572 C CA . LEU A 1 206 ? 2.204 2.143 17.372 1.00 77.62 206 LEU A CA 1
ATOM 1573 C C . LEU A 1 206 ? 3.598 2.690 17.713 1.00 77.62 206 LEU A C 1
ATOM 1575 O O . LEU A 1 206 ? 3.944 3.783 17.273 1.00 77.62 206 LEU A O 1
ATOM 1579 N N . GLY A 1 207 ? 4.403 1.936 18.468 1.00 79.44 207 GLY A N 1
ATOM 1580 C CA . GLY A 1 207 ? 5.790 2.296 18.771 1.00 79.44 207 GLY A CA 1
ATOM 1581 C C . GLY A 1 207 ? 6.691 2.295 17.534 1.00 79.44 207 GLY A C 1
ATOM 1582 O O . GLY A 1 207 ? 7.484 3.216 17.361 1.00 79.44 207 GLY A O 1
ATOM 1583 N N . PHE A 1 208 ? 6.530 1.309 16.649 1.00 77.50 208 PHE A N 1
ATOM 1584 C CA . PHE A 1 208 ? 7.229 1.257 15.363 1.00 77.50 208 PHE A CA 1
ATOM 1585 C C . PHE A 1 208 ? 6.902 2.470 14.483 1.00 77.50 208 PHE A C 1
ATOM 1587 O O . PHE A 1 208 ? 7.816 3.107 13.968 1.00 77.50 208 PHE A O 1
ATOM 1594 N N . LEU A 1 209 ? 5.627 2.867 14.387 1.00 67.25 209 LEU A N 1
ATOM 1595 C CA . LEU A 1 209 ? 5.268 4.094 13.667 1.00 67.25 209 LEU A CA 1
ATOM 1596 C C . LEU A 1 209 ? 5.861 5.350 14.267 1.00 67.25 209 LEU A C 1
ATOM 1598 O O . LEU A 1 209 ? 6.286 6.229 13.525 1.00 67.25 209 LEU A O 1
ATOM 1602 N N . LEU A 1 210 ? 5.844 5.458 15.593 1.00 71.38 210 LEU A N 1
ATOM 1603 C CA . LEU A 1 210 ? 6.425 6.612 16.253 1.00 71.38 210 LEU A CA 1
ATOM 1604 C C . LEU A 1 210 ? 7.921 6.706 15.935 1.00 71.38 210 LEU A C 1
ATOM 1606 O O . LEU A 1 210 ? 8.395 7.800 15.688 1.00 71.38 210 LEU A O 1
ATOM 1610 N N . MET A 1 211 ? 8.624 5.571 15.862 1.00 75.94 211 MET A N 1
ATOM 1611 C CA . MET A 1 211 ? 10.035 5.507 15.475 1.00 75.94 211 MET A CA 1
ATOM 1612 C C . MET A 1 211 ? 10.281 5.864 14.003 1.00 75.94 211 MET A C 1
ATOM 1614 O O . MET A 1 211 ? 11.265 6.527 13.715 1.00 75.94 211 MET A O 1
ATOM 1618 N N . ILE A 1 212 ? 9.421 5.437 13.072 1.00 64.75 212 ILE A N 1
ATOM 1619 C CA . ILE A 1 212 ? 9.544 5.825 11.653 1.00 64.75 212 ILE A CA 1
ATOM 1620 C C . ILE A 1 212 ? 9.206 7.307 11.450 1.00 64.75 212 ILE A C 1
ATOM 1622 O O . ILE A 1 212 ? 9.762 7.964 10.576 1.00 64.75 212 ILE A O 1
ATOM 1626 N N . GLY A 1 213 ? 8.255 7.825 12.229 1.00 51.12 213 GLY A N 1
ATOM 1627 C CA . GLY A 1 213 ? 7.772 9.198 12.124 1.00 51.12 213 GLY A CA 1
ATOM 1628 C C . GLY A 1 213 ? 8.638 10.256 12.818 1.00 51.12 213 GLY A C 1
ATOM 1629 O O . GLY A 1 213 ? 8.341 11.439 12.647 1.00 51.12 213 GLY A O 1
ATOM 1630 N N . THR A 1 214 ? 9.650 9.865 13.603 1.00 44.56 214 THR A N 1
ATOM 1631 C CA . THR A 1 214 ? 10.612 10.758 14.289 1.00 44.56 214 THR A CA 1
ATOM 1632 C C . THR A 1 214 ? 11.983 10.706 13.645 1.00 44.56 214 THR A C 1
ATOM 1634 O O . THR A 1 214 ? 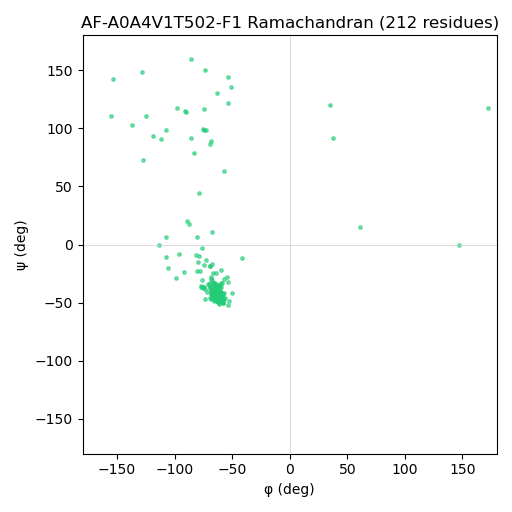12.567 11.791 13.437 1.00 44.56 214 THR A O 1
#

Radius of gyration: 21.34 Å; Cα contacts (8 Å, |Δi|>4): 148; chains: 1; bounding box: 64×44×49 Å

Foldseek 3Di:
DPPPVVVLVVDPVSVVLLVVLLVLLLVLCVLLLLLLLVLLVVADPVCSLVLSLVLLVVLLVVLLVVLVVVLVLLVQQPQPDDVVDDDDPDDPRPGVSNVVCVVVVVVVVVVVVVVVVVVVPDDDPDDDDDDDPPVVNVVSSVVSSVVSNVVSNVSSVVSSVVSVVRDSDSVSNSSSSVSSSVVSSVCNVVVSVVCVVPVVVVVVSVVVVVVVVD

pLDDT: mean 71.38, std 16.01, range [31.34, 92.38]